Protein 7EZO (pdb70)

Radius of gyration: 18.91 Å; Cα contacts (8 Å, |Δi|>4): 607; chains: 1; bounding box: 43×46×55 Å

Solvent-accessible surface area: 12929 Å² total; per-residue (Å²): 145,5,0,49,72,48,2,75,127,41,10,36,0,0,0,0,4,38,65,66,6,11,64,44,91,93,44,47,61,20,10,41,57,8,4,49,1,1,0,0,18,60,18,0,11,8,80,30,0,15,58,42,98,54,99,70,78,45,138,70,0,39,101,2,0,78,26,1,88,91,81,70,10,23,0,1,0,3,1,5,9,29,65,29,76,25,8,81,67,16,7,67,111,126,101,39,65,96,125,49,0,22,59,30,8,77,71,14,2,30,46,1,1,69,103,0,96,99,22,6,69,0,1,0,0,1,3,20,7,0,26,70,50,123,202,79,119,70,49,15,56,91,19,61,7,53,112,26,8,25,68,67,9,0,28,55,0,0,76,26,1,71,100,10,16,84,148,6,55,0,0,0,0,1,56,73,3,14,34,92,44,0,8,61,53,2,39,79,24,0,110,68,9,79,89,82,57,9,32,0,30,0,3,2,0,3,0,54,15,32,20,140,23,14,69,40,93,72,4,54,95,0,1,91,53,0,34,92,20,4,124,31,0,0,5,1,12,1,2,0,88,34,33,141,128,63,112,116,20,42,61,31,4,38,52,12,0,46,46,2,0,104,16,3,39,105,22,80,149,22,2,40,0,0,0,5,16,2,10,7,3,48,39,11,131,42,41,76,171,10,40,1,3,2,10,39,84,110,45,86,75,24,66,1,26,63,34,1,35,135,50,201

Structure (mmCIF, N/CA/C/O backbone):
data_7EZO
#
_entry.id   7EZO
#
_cell.length_a   70.199
_cell.length_b   70.199
_cell.length_c   106.879
_cell.angle_alpha   90.000
_cell.angle_beta   90.000
_cell.angle_gamma   90.000
#
_symmetry.space_group_name_H-M   'P 41'
#
loop_
_entity.id
_entity.type
_entity.pdbx_description
1 polymer endoxylanase/arabinofuranosidase
2 water water
#
loop_
_atom_site.group_PDB
_atom_site.id
_atom_site.type_symbol
_atom_site.label_atom_id
_atom_site.label_alt_id
_atom_site.label_comp_id
_atom_site.label_asym_id
_atom_site.label_entity_id
_atom_site.label_seq_id
_atom_site.pdbx_PDB_ins_code
_atom_site.Cartn_x
_atom_site.Cartn_y
_atom_site.Cartn_z
_atom_site.occupancy
_atom_site.B_iso_or_equiv
_atom_site.auth_seq_id
_atom_site.auth_comp_id
_atom_site.auth_asym_id
_atom_site.auth_atom_id
_atom_site.pdbx_PDB_model_num
ATOM 1 N N . ASN A 1 1 ? -14.29649 -8.05418 18.83027 1.000 55.39249 16 ASN A N 1
ATOM 2 C CA . ASN A 1 1 ? -15.67129 -7.57154 18.68045 1.000 61.86240 16 ASN A CA 1
ATOM 3 C C . ASN A 1 1 ? -15.69094 -6.04870 18.49961 1.000 60.96888 16 ASN A C 1
ATOM 4 O O . ASN A 1 1 ? -15.54507 -5.27843 19.47141 1.000 47.47550 16 ASN A O 1
ATOM 8 N N . ASN A 1 2 ? -15.87002 -5.61103 17.25037 1.000 42.16717 17 ASN A N 1
ATOM 9 C CA . ASN A 1 2 ? -15.60263 -4.20999 16.96240 1.000 34.17063 17 ASN A CA 1
ATOM 10 C C . ASN A 1 2 ? -16.85044 -3.33695 16.92590 1.000 33.48553 17 ASN A C 1
ATOM 11 O O . ASN A 1 2 ? -17.80713 -3.54319 17.68438 1.000 35.39483 17 ASN A O 1
ATOM 12 N N . LEU A 1 3 ? -16.81712 -2.34832 16.02878 1.000 32.40581 18 LEU A N 1
ATOM 13 C CA . LEU A 1 3 ? -17.93980 -1.44656 15.81099 1.000 24.82837 18 LEU A CA 1
ATOM 14 C C . LEU A 1 3 ? -19.14147 -2.17087 15.22390 1.000 27.72394 18 LEU A C 1
ATOM 15 O O . LEU A 1 3 ? -20.28648 -1.87590 15.58366 1.000 28.04282 18 LEU A O 1
ATOM 20 N N . LYS A 1 4 ? -18.90378 -3.08691 14.28245 1.000 29.25854 19 LYS A N 1
ATOM 21 C CA . LYS A 1 4 ? -20.00609 -3.73384 13.58134 1.000 24.60860 19 LYS A CA 1
ATOM 22 C C . LYS A 1 4 ? -20.84508 -4.58200 14.53303 1.000 26.95428 19 LYS A C 1
ATOM 23 O O . LYS A 1 4 ? -22.07622 -4.60617 14.41254 1.000 29.18739 19 LYS A O 1
ATOM 29 N N . ASP A 1 5 ? -20.20503 -5.23927 15.51437 1.000 27.84959 20 ASP A N 1
ATOM 30 C CA . ASP A 1 5 ? -20.93416 -6.06930 16.47137 1.000 30.29516 20 ASP A CA 1
ATOM 31 C C . ASP A 1 5 ? -21.65061 -5.22568 17.52312 1.000 30.16136 20 ASP A C 1
ATOM 32 O O . ASP A 1 5 ? -22.81557 -5.48557 17.82709 1.000 27.24848 20 ASP A O 1
ATOM 37 N N . ALA A 1 6 ? -20.99302 -4.19848 18.06489 1.000 31.13865 21 ALA A N 1
ATOM 38 C CA . ALA A 1 6 ? -21.67880 -3.29024 18.98006 1.000 25.88059 21 ALA A CA 1
ATOM 39 C C . ALA A 1 6 ? -22.91785 -2.67327 18.35175 1.000 26.00079 21 ALA A C 1
ATOM 40 O O . ALA A 1 6 ? -23.89332 -2.40426 19.05927 1.000 36.40806 21 ALA A O 1
ATOM 42 N N . TYR A 1 7 ? -22.92447 -2.47523 17.03105 1.000 29.09330 22 TYR A N 1
ATOM 43 C CA . TYR A 1 7 ? -24.00222 -1.75226 16.35364 1.000 24.98223 22 TYR A CA 1
ATOM 44 C C . TYR A 1 7 ? -24.89344 -2.67407 15.52780 1.000 22.35102 22 TYR A C 1
ATOM 45 O O . TYR A 1 7 ? -25.74866 -2.19688 14.77108 1.000 25.74683 22 TYR A O 1
ATOM 54 N N . ALA A 1 8 ? -24.73389 -3.98591 15.70375 1.000 24.79934 23 ALA A N 1
ATOM 55 C CA . ALA A 1 8 ? -25.54421 -4.98959 15.01635 1.000 24.17859 23 ALA A CA 1
ATOM 56 C C . ALA A 1 8 ? -27.03603 -4.66423 15.04177 1.000 27.45912 23 ALA A C 1
ATOM 57 O O . ALA A 1 8 ? -27.72697 -4.80111 14.02848 1.000 32.25926 23 ALA A O 1
ATOM 59 N N . ASP A 1 9 ? -27.56149 -4.26333 16.20146 1.000 30.94995 24 ASP A N 1
ATOM 60 C CA . ASP A 1 9 ? -28.98885 -3.98016 16.32543 1.000 33.59304 24 ASP A CA 1
ATOM 61 C C . ASP A 1 9 ? -29.38209 -2.63881 15.74291 1.000 34.96677 24 ASP A C 1
ATOM 62 O O . ASP A 1 9 ? -30.58294 -2.36559 15.62210 1.000 33.69081 24 ASP A O 1
ATOM 67 N N . TYR A 1 10 ? -28.40750 -1.79841 15.40351 1.000 31.43702 25 TYR A N 1
ATOM 68 C CA . TYR A 1 10 ? -28.66491 -0.41844 15.02070 1.000 34.05422 25 TYR A CA 1
ATOM 69 C C . TYR A 1 10 ? -28.47455 -0.18766 13.52970 1.000 25.95455 25 TYR A C 1
ATOM 70 O O . TYR A 1 10 ? -29.39634 0.28542 12.86119 1.000 29.81654 25 TYR A O 1
ATOM 79 N N . PHE A 1 11 ? -27.29085 -0.48336 12.99898 1.000 25.27834 26 PHE A N 1
ATOM 80 C CA . PHE A 1 11 ? -27.02217 -0.30671 11.57679 1.000 23.97227 26 PHE A CA 1
ATOM 81 C C . PHE A 1 11 ? -25.65562 -0.89538 11.28075 1.000 18.51332 26 PHE A C 1
ATOM 82 O O . PHE A 1 11 ? -24.85760 -1.11684 12.18759 1.000 18.86640 26 PHE A O 1
ATOM 90 N N . THR A 1 12 ? -25.40634 -1.15068 9.99774 1.000 19.07012 27 THR A N 1
ATOM 91 C CA . THR A 1 12 ? -24.09001 -1.55489 9.52545 1.000 19.80087 27 THR A CA 1
ATOM 92 C C . THR A 1 12 ? -23.04111 -0.47244 9.79377 1.000 19.34817 27 THR A C 1
ATOM 93 O O . THR A 1 12 ? -23.35699 0.71025 9.95173 1.000 20.26204 27 THR A O 1
ATOM 96 N N . ILE A 1 13 ? -21.76955 -0.88255 9.80591 1.000 18.10483 28 ILE A N 1
ATOM 97 C CA . ILE A 1 13 ? -20.64279 0.04661 9.93821 1.000 19.56106 28 ILE A CA 1
ATOM 98 C C . ILE A 1 13 ? -19.65953 -0.19432 8.80467 1.000 16.83621 28 ILE A C 1
ATOM 99 O O . ILE A 1 13 ? -19.15823 -1.31659 8.63859 1.000 15.79479 28 ILE A O 1
ATOM 104 N N . GLY A 1 14 ? -19.36458 0.85864 8.03742 1.000 19.60831 29 GLY A N 1
ATOM 105 C CA . GLY A 1 14 ? -18.52852 0.75050 6.86434 1.000 19.24749 29 GLY A CA 1
ATOM 106 C C . GLY A 1 14 ? -17.31899 1.67102 6.92744 1.000 22.51421 29 GLY A C 1
ATOM 107 O O . GLY A 1 14 ? -17.23151 2.57369 7.77282 1.000 22.29883 29 GLY A O 1
ATOM 108 N N . CYS A 1 15 ? -16.38289 1.43950 6.00265 1.000 17.41423 30 CYS A N 1
ATOM 109 C CA . CYS A 1 15 ? -15.29742 2.38031 5.76113 1.000 20.53802 30 CYS A CA 1
ATOM 110 C C . CYS A 1 15 ? -14.99730 2.41704 4.27034 1.000 20.36449 30 CYS A C 1
ATOM 111 O O . CYS A 1 15 ? -15.28217 1.46220 3.54162 1.000 19.11888 30 CYS A O 1
ATOM 114 N N . ALA A 1 16 ? -14.43830 3.53695 3.81502 1.000 17.84634 31 ALA A N 1
ATOM 115 C CA . ALA A 1 16 ? -13.96717 3.61794 2.44005 1.000 21.96472 31 ALA A CA 1
ATOM 116 C C . ALA A 1 16 ? -12.54402 3.07414 2.34115 1.000 21.11813 31 ALA A C 1
ATOM 117 O O . ALA A 1 16 ? -11.69966 3.34392 3.20121 1.000 19.88586 31 ALA A O 1
ATOM 119 N N . VAL A 1 17 ? -12.28911 2.28278 1.30095 1.000 19.02057 32 VAL A N 1
ATOM 120 C CA . VAL A 1 17 ? -11.03649 1.55317 1.16880 1.000 15.72215 32 VAL A CA 1
ATOM 121 C C . VAL A 1 17 ? -10.39788 1.88960 -0.16638 1.000 16.07397 32 VAL A C 1
ATOM 122 O O . VAL A 1 17 ? -11.08384 2.22311 -1.13460 1.000 19.19132 32 VAL A O 1
ATOM 126 N N . ASN A 1 18 ? -9.07103 1.78897 -0.21250 1.000 18.92850 33 ASN A N 1
ATOM 127 C CA . ASN A 1 18 ? -8.29377 1.92903 -1.43496 1.000 17.35285 33 ASN A CA 1
ATOM 128 C C . ASN A 1 18 ? -7.28605 0.78160 -1.52478 1.000 20.96206 33 ASN A C 1
ATOM 129 O O . ASN A 1 18 ? -7.18020 -0.06033 -0.62507 1.000 23.20739 33 ASN A O 1
ATOM 134 N N . MET A 1 19 ? -6.53291 0.76195 -2.62877 1.000 19.72072 34 MET A N 1
ATOM 135 C CA . MET A 1 19 ? -5.58370 -0.31740 -2.90955 1.000 18.66000 34 MET A CA 1
ATOM 136 C C . MET A 1 19 ? -4.56976 -0.54214 -1.78163 1.000 27.16930 34 MET A C 1
ATOM 137 O O . MET A 1 19 ? -4.10151 -1.67092 -1.59068 1.000 25.52439 34 MET A O 1
ATOM 141 N N . ALA A 1 20 ? -4.21035 0.50236 -1.02928 1.000 25.24555 35 ALA A N 1
ATOM 142 C CA . ALA A 1 20 ? -3.28841 0.29921 0.07950 1.000 28.30734 35 ALA A CA 1
ATOM 143 C C . ALA A 1 20 ? -3.97727 -0.35552 1.27430 1.000 29.37604 35 ALA A C 1
ATOM 144 O O . ALA A 1 20 ? -3.36311 -1.16794 1.97100 1.000 43.59964 35 ALA A O 1
ATOM 146 N N . ASN A 1 21 ? -5.24075 -0.01459 1.53383 1.000 24.88974 36 ASN A N 1
ATOM 147 C CA . ASN A 1 21 ? -6.01274 -0.75666 2.52226 1.000 31.03853 36 ASN A CA 1
ATOM 148 C C . ASN A 1 21 ? -5.97370 -2.23745 2.20278 1.000 35.41277 36 ASN A C 1
ATOM 149 O O . ASN A 1 21 ? -5.31767 -3.02301 2.89879 1.000 43.78591 36 ASN A O 1
ATOM 154 N N . PHE A 1 22 ? -6.62928 -2.61793 1.09363 1.000 47.58401 37 PHE A N 1
ATOM 155 C CA . PHE A 1 22 ? -6.76530 -4.00635 0.65525 1.000 44.68606 37 PHE A CA 1
ATOM 156 C C . PHE A 1 22 ? -5.38787 -4.61100 0.41234 1.000 40.05660 37 PHE A C 1
ATOM 157 O O . PHE A 1 22 ? -5.28348 -5.69873 -0.15227 1.000 58.20633 37 PHE A O 1
ATOM 160 N N . ASN A 1 23 ? -4.32667 -3.93375 0.85231 1.000 32.69368 38 ASN A N 1
ATOM 161 C CA . ASN A 1 23 ? -2.97821 -4.48419 0.78638 1.000 31.09135 38 ASN A CA 1
ATOM 162 C C . ASN A 1 23 ? -2.57184 -5.17360 2.07782 1.000 51.82464 38 ASN A C 1
ATOM 163 O O . ASN A 1 23 ? -2.69936 -6.39915 2.18678 1.000 52.56921 38 ASN A O 1
ATOM 165 N N . SER A 1 24 ? -2.08454 -4.37875 3.05095 1.000 44.15563 39 SER A N 1
ATOM 166 C CA . SER A 1 24 ? -1.33393 -4.84972 4.21754 1.000 35.84640 39 SER A CA 1
ATOM 167 C C . SER A 1 24 ? -2.20579 -5.55057 5.26086 1.000 28.80591 39 SER A C 1
ATOM 168 O O . SER A 1 24 ? -3.35389 -5.17093 5.50660 1.000 23.41642 39 SER A O 1
ATOM 171 N N . SER A 1 25 ? -1.58481 -6.50955 5.95954 1.000 26.11462 40 SER A N 1
ATOM 172 C CA . SER A 1 25 ? -2.30707 -7.47244 6.79938 1.000 23.52730 40 SER A CA 1
ATOM 173 C C . SER A 1 25 ? -2.92531 -6.83231 8.03321 1.000 22.39407 40 SER A C 1
ATOM 174 O O . SER A 1 25 ? -4.00753 -7.23897 8.47621 1.000 17.45866 40 SER A O 1
ATOM 177 N N . GLN A 1 26 ? -2.21235 -5.89988 8.65717 1.000 23.70725 41 GLN A N 1
ATOM 178 C CA . GLN A 1 26 ? -2.74855 -5.25034 9.84200 1.000 20.98399 41 GLN A CA 1
ATOM 179 C C . GLN A 1 26 ? -3.95645 -4.39480 9.48201 1.000 23.79922 41 GLN A C 1
ATOM 180 O O . GLN A 1 26 ? -4.93883 -4.34715 10.22937 1.000 22.04199 41 GLN A O 1
ATOM 184 N N . GLN A 1 27 ? -3.91988 -3.74476 8.32024 1.000 24.57392 42 GLN A N 1
ATOM 185 C CA . GLN A 1 27 ? -5.05553 -2.93283 7.91010 1.000 25.61482 42 GLN A CA 1
ATOM 186 C C . GLN A 1 27 ? -6.26581 -3.80815 7.58114 1.000 26.76906 42 GLN A C 1
ATOM 187 O O . GLN A 1 27 ? -7.39090 -3.51199 8.01287 1.000 21.20309 42 GLN A O 1
ATOM 193 N N . ILE A 1 28 ? -6.05303 -4.91491 6.86047 1.000 22.20121 43 ILE A N 1
ATOM 194 C CA . ILE A 1 28 ? -7.17010 -5.80524 6.54815 1.000 21.92688 43 ILE A CA 1
ATOM 195 C C . ILE A 1 28 ? -7.76500 -6.38302 7.82624 1.000 21.02430 43 ILE A C 1
ATOM 196 O O . ILE A 1 28 ? -8.98080 -6.56887 7.92717 1.000 23.82585 43 ILE A O 1
ATOM 201 N N . ALA A 1 29 ? -6.92172 -6.67907 8.81986 1.000 18.88542 44 ALA A N 1
ATOM 202 C CA . ALA A 1 29 ? -7.43609 -7.16616 10.09510 1.000 21.71776 44 ALA A CA 1
ATOM 203 C C . ALA A 1 29 ? -8.27973 -6.10884 10.78693 1.000 23.53040 44 ALA A C 1
ATOM 204 O O . ALA A 1 29 ? -9.29024 -6.44267 11.41907 1.000 23.76470 44 ALA A O 1
ATOM 206 N N . LEU A 1 30 ? -7.89834 -4.83455 10.66334 1.000 20.59832 45 LEU A N 1
ATOM 207 C CA . LEU A 1 30 ? -8.71539 -3.76802 11.22609 1.000 18.56520 45 LEU A CA 1
ATOM 208 C C . LEU A 1 30 ? -10.08792 -3.71563 10.54904 1.000 21.12450 45 LEU A C 1
ATOM 209 O O . LEU A 1 30 ? -11.11515 -3.64979 11.22798 1.000 20.37831 45 LEU A O 1
ATOM 212 N N . ILE A 1 31 ? -10.13963 -3.78162 9.21092 1.000 22.18819 46 ILE A N 1
ATOM 213 C CA . ILE A 1 31 ? -11.44650 -3.59339 8.57231 1.000 22.17414 46 ILE A CA 1
ATOM 214 C C . ILE A 1 31 ? -12.34891 -4.83103 8.73727 1.000 18.43442 46 ILE A C 1
ATOM 215 O O . ILE A 1 31 ? -13.57060 -4.69558 8.87405 1.000 16.79447 46 ILE A O 1
ATOM 219 N N . THR A 1 32 ? -11.78537 -6.03964 8.74073 1.000 16.00341 47 THR A N 1
ATOM 220 C CA . THR A 1 32 ? -12.61990 -7.23436 8.88669 1.000 21.16279 47 THR A CA 1
ATOM 221 C C . THR A 1 32 ? -13.12596 -7.38290 10.30760 1.000 22.79310 47 THR A C 1
ATOM 222 O O . THR A 1 32 ? -14.23557 -7.88837 10.53202 1.000 20.83639 47 THR A O 1
ATOM 225 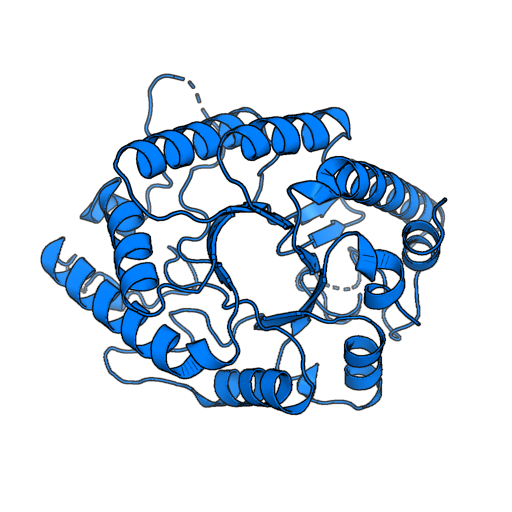N N . SER A 1 33 ? -12.31182 -6.96368 11.26875 1.000 19.18230 48 SER A N 1
ATOM 226 C CA . SER A 1 33 ? -12.70963 -6.97438 12.66156 1.000 18.06523 48 SER A CA 1
ATOM 227 C C . SER A 1 33 ? -13.84406 -5.99089 12.93860 1.000 20.44743 48 SER A C 1
ATOM 228 O O . SER A 1 33 ? -14.69203 -6.25577 13.79434 1.000 22.45594 48 SER A O 1
ATOM 231 N N . ASN A 1 34 ? -13.90583 -4.87157 12.21226 1.000 19.13403 49 ASN A N 1
ATOM 232 C CA . ASN A 1 34 ? -14.76887 -3.77583 12.61873 1.000 21.69706 49 ASN A CA 1
ATOM 233 C C . ASN A 1 34 ? -15.88329 -3.39066 11.64449 1.000 21.24691 49 ASN A C 1
ATOM 234 O O . ASN A 1 34 ? -16.82399 -2.71258 12.06591 1.000 19.75079 49 ASN A O 1
ATOM 238 N N . PHE A 1 35 ? -15.83158 -3.79895 10.38306 1.000 15.73390 50 PHE A N 1
ATOM 239 C CA . PHE A 1 35 ? -16.75019 -3.25251 9.39283 1.000 18.92664 50 PHE A CA 1
ATOM 240 C C . PHE A 1 35 ? -17.47618 -4.37447 8.66293 1.000 19.01277 50 PHE A C 1
ATOM 241 O O . PHE A 1 35 ? -16.84617 -5.34495 8.22814 1.000 18.12030 50 PHE A O 1
ATOM 249 N N . ASN A 1 36 ? -18.79885 -4.24675 8.53588 1.000 18.67208 51 ASN A N 1
ATOM 250 C CA . ASN A 1 36 ? -19.59119 -5.17321 7.73020 1.000 23.44903 51 ASN A CA 1
ATOM 251 C C . ASN A 1 36 ? -20.12286 -4.51028 6.47270 1.000 17.98115 51 ASN A C 1
ATOM 252 O O . ASN A 1 36 ? -21.01280 -5.05791 5.81561 1.000 20.64324 51 ASN A O 1
ATOM 257 N N . SER A 1 37 ? -19.59771 -3.34409 6.13157 1.000 16.48233 52 SER A N 1
ATOM 258 C CA . SER A 1 37 ? -19.85452 -2.71731 4.85240 1.000 16.78977 52 SER A CA 1
ATOM 259 C C . SER A 1 37 ? -18.56197 -2.04598 4.42742 1.000 17.04251 52 SER A C 1
ATOM 260 O O . SER A 1 37 ? -17.71245 -1.74297 5.26851 1.000 20.70100 52 SER A O 1
ATOM 263 N N . ILE A 1 38 ? -18.42862 -1.81572 3.11736 1.000 14.44262 53 ILE A N 1
ATOM 264 C CA . ILE A 1 38 ? -17.25622 -1.18324 2.51572 1.000 16.46753 53 ILE A CA 1
ATOM 265 C C . ILE A 1 38 ? -17.72442 -0.31319 1.35671 1.000 17.90449 53 ILE A C 1
ATOM 266 O O . ILE A 1 38 ? -18.70657 -0.63533 0.68211 1.000 17.35798 53 ILE A O 1
ATOM 271 N N . THR A 1 39 ? -17.02346 0.80332 1.13584 1.000 18.35657 54 THR A N 1
ATOM 272 C CA . THR A 1 39 ? -17.19314 1.65043 -0.04328 1.000 19.30562 54 THR A CA 1
ATOM 273 C C . THR A 1 39 ? -15.84519 1.81557 -0.73685 1.000 22.21211 54 THR A C 1
ATOM 274 O O . THR A 1 39 ? -14.80980 1.97058 -0.06733 1.000 20.55743 54 THR A O 1
ATOM 278 N N . ALA A 1 40 ? -15.84678 1.80022 -2.07140 1.000 17.99319 55 ALA A N 1
ATOM 279 C CA . ALA A 1 40 ? -14.60966 2.04539 -2.81110 1.000 20.09656 55 ALA A CA 1
ATOM 280 C C . ALA A 1 40 ? -14.31666 3.53813 -2.80437 1.000 17.79447 55 ALA A C 1
ATOM 281 O O . ALA A 1 40 ? -15.12589 4.32862 -3.29996 1.000 18.63534 55 ALA A O 1
ATOM 283 N N . GLU A 1 41 ? -13.15686 3.91881 -2.24896 1.000 18.31352 56 GLU A N 1
ATOM 284 C CA . GLU A 1 41 ? -12.82097 5.33456 -2.08991 1.000 17.46584 56 GLU A CA 1
ATOM 285 C C . GLU A 1 41 ? -12.75867 6.06700 -3.42441 1.000 21.15153 56 GLU A C 1
ATOM 286 O O . GLU A 1 41 ? -13.10860 7.25062 -3.50549 1.000 18.90394 56 GLU A O 1
ATOM 292 N N . ASN A 1 42 ? -12.29818 5.39658 -4.47573 1.000 21.89065 57 ASN A N 1
ATOM 293 C CA . ASN A 1 42 ? -12.05546 6.10848 -5.71700 1.000 20.88250 57 ASN A CA 1
ATOM 294 C C . ASN A 1 42 ? -12.28204 5.21916 -6.92471 1.000 18.91453 57 ASN A C 1
ATOM 295 O O . ASN A 1 42 ? -12.60692 5.71540 -8.01516 1.000 15.60274 57 ASN A O 1
ATOM 300 N N . ASP A 1 43 ? -12.12436 3.91423 -6.74296 1.000 11.23781 58 ASP A N 1
ATOM 301 C CA . ASP A 1 43 ? -11.99792 3.05279 -7.91202 1.000 17.16456 58 ASP A CA 1
ATOM 302 C C . ASP A 1 43 ? -13.34726 2.65171 -8.52304 1.000 17.58444 58 ASP A C 1
ATOM 303 O O . ASP A 1 43 ? -13.36757 1.83912 -9.45221 1.000 17.51182 58 ASP A O 1
ATOM 305 N N . MET A 1 44 ? -14.47039 3.21439 -8.07432 1.000 13.68481 59 MET A N 1
ATOM 306 C CA . MET A 1 44 ? -15.73896 2.94693 -8.74272 1.000 16.61138 59 MET A CA 1
ATOM 307 C C . MET A 1 44 ? -16.41353 4.21678 -9.24595 1.000 17.75391 59 MET A C 1
ATOM 308 O O . MET A 1 44 ? -17.55105 4.15159 -9.72594 1.000 17.78281 59 MET A O 1
ATOM 313 N N . LYS A 1 45 ? -15.74467 5.36550 -9.14930 1.000 15.76948 60 LYS A N 1
ATOM 314 C CA . LYS A 1 45 ? -16.28357 6.61613 -9.65037 1.000 17.77567 60 LYS A CA 1
ATOM 315 C C . LYS A 1 45 ? -16.24149 6.63233 -11.18553 1.000 20.24129 60 LYS A C 1
ATOM 316 O O . LYS A 1 45 ? -15.65692 5.74370 -11.81292 1.000 19.30728 60 LYS A O 1
ATOM 322 N N . PRO A 1 46 ? -16.88899 7.61966 -11.82999 1.000 18.53934 61 PRO A N 1
ATOM 323 C CA . PRO A 1 46 ? -17.04381 7.55494 -13.29805 1.000 21.69714 61 PRO A CA 1
ATOM 324 C C . PRO A 1 46 ? -15.75975 7.74092 -14.10463 1.000 20.79526 61 PRO A C 1
ATOM 325 O O . PRO A 1 46 ? -15.51142 6.99119 -15.05998 1.000 17.56024 61 PRO A O 1
ATOM 329 N N . GLN A 1 47 ? -14.94642 8.75049 -13.76087 1.000 21.25562 62 GLN A N 1
ATOM 330 C CA . GLN A 1 47 ? -13.70363 8.96386 -14.50153 1.000 20.42234 62 GLN A CA 1
ATOM 331 C C . GLN A 1 47 ? -12.74266 7.79415 -14.28143 1.000 24.06161 62 GLN A C 1
ATOM 332 O O . GLN A 1 47 ? -12.12497 7.33882 -15.25200 1.000 25.63653 62 GLN A O 1
ATOM 338 N N . PRO A 1 48 ? -12.55560 7.28496 -13.05377 1.000 21.95368 63 PRO A N 1
ATOM 339 C CA . PRO A 1 48 ? -11.68285 6.10276 -12.92032 1.000 17.72740 63 PRO A CA 1
ATOM 340 C C . PRO A 1 48 ? -12.19270 4.87311 -13.65110 1.000 22.34890 63 PRO A C 1
ATOM 341 O O . PRO A 1 48 ? -11.37778 4.09707 -14.15863 1.000 21.27937 63 PRO A O 1
ATOM 345 N N . THR A 1 49 ? -13.50772 4.65813 -13.73809 1.000 21.24130 64 THR A N 1
ATOM 346 C CA . THR A 1 49 ? -13.93337 3.41804 -14.38341 1.000 19.52919 64 THR A CA 1
ATOM 347 C C . THR A 1 49 ? -14.11607 3.57266 -15.88504 1.000 20.13839 64 THR A C 1
ATOM 348 O O . THR A 1 49 ? -13.90065 2.61105 -16.63253 1.000 20.15028 64 THR A O 1
ATOM 352 N N . GLN A 1 50 ? -14.52103 4.74777 -16.35770 1.000 18.62657 65 GLN A N 1
ATOM 353 C CA . GLN A 1 50 ? -14.69276 4.97605 -17.79280 1.000 20.52991 65 GLN A CA 1
ATOM 354 C C . GLN A 1 50 ? -13.94526 6.24851 -18.15354 1.000 21.57522 65 GLN A C 1
ATOM 355 O O . GLN A 1 50 ? -14.54160 7.30937 -18.40879 1.000 18.97650 65 GLN A O 1
ATOM 361 N N . PRO A 1 51 ? -12.61632 6.18141 -18.17758 1.000 22.54595 66 PRO A N 1
ATOM 362 C CA . PRO A 1 51 ? -11.83298 7.37387 -18.51646 1.000 17.01232 66 PRO A CA 1
ATOM 363 C C . PRO A 1 51 ? -12.02145 7.81651 -19.95385 1.000 18.58419 66 PRO A C 1
ATOM 364 O O . PRO A 1 51 ? -11.73549 8.98003 -20.26514 1.000 20.77306 66 PRO A O 1
ATOM 368 N N . ALA A 1 52 ? -12.49165 6.93339 -20.83277 1.000 17.37102 67 ALA A N 1
ATOM 369 C CA . ALA A 1 52 ? -12.87510 7.29936 -22.19243 1.000 21.46887 67 ALA A CA 1
ATOM 370 C C . ALA A 1 52 ? -14.04310 6.41845 -22.61545 1.000 22.21092 67 ALA A C 1
ATOM 371 O O . ALA A 1 52 ? -14.20310 5.30312 -22.11118 1.000 23.90481 67 ALA A O 1
ATOM 373 N N . GLU A 1 53 ? -14.87057 6.93109 -23.52622 1.000 22.21218 68 GLU A N 1
ATOM 374 C CA . GLU A 1 53 ? -16.01627 6.15872 -24.00652 1.000 26.11388 68 GLU A CA 1
ATOM 375 C C . GLU A 1 53 ? -15.58278 4.77324 -24.46288 1.000 26.77616 68 GLU A C 1
ATOM 376 O O . GLU A 1 53 ? -14.81138 4.63168 -25.41605 1.000 28.80310 68 GLU A O 1
ATOM 380 N N . GLY A 1 54 ? -16.07287 3.75342 -23.76119 1.000 24.79237 69 GLY A N 1
ATOM 381 C CA . GLY A 1 54 ? -15.81907 2.38593 -24.12523 1.000 16.06143 69 GLY A CA 1
ATOM 382 C C . GLY A 1 54 ? -14.50862 1.82643 -23.63144 1.000 21.59039 69 GLY A C 1
ATOM 383 O O . GLY A 1 54 ? -14.22785 0.65241 -23.88963 1.000 29.13905 69 GLY A O 1
ATOM 384 N N . LYS A 1 55 ? -13.70652 2.60526 -22.91452 1.000 22.38812 70 LYS A N 1
ATOM 385 C CA . LYS A 1 55 ? -12.44305 2.12532 -22.36892 1.000 24.47433 70 LYS A CA 1
ATOM 386 C C . LYS A 1 55 ? -12.60830 1.92480 -20.86853 1.000 23.69281 70 LYS A C 1
ATOM 387 O O . LYS A 1 55 ? -12.12538 2.69856 -20.05194 1.000 27.75283 70 LYS A O 1
ATOM 391 N N . TRP A 1 56 ? -13.30086 0.85359 -20.51612 1.000 27.63341 71 TRP A N 1
ATOM 392 C CA . TRP A 1 56 ? -13.59974 0.58900 -19.12319 1.000 25.91061 71 TRP A CA 1
ATOM 393 C C . TRP A 1 56 ? -12.31574 0.15447 -18.41596 1.000 22.37278 71 TRP A C 1
ATOM 394 O O . TRP A 1 56 ? -11.38078 -0.35159 -19.03834 1.000 22.44357 71 TRP A O 1
ATOM 399 N N . ASN A 1 57 ? -12.24432 0.42445 -17.11424 1.000 20.35928 72 ASN A N 1
ATOM 400 C CA . ASN A 1 57 ? -11.02515 0.22785 -16.31829 1.000 18.44694 72 ASN A CA 1
ATOM 401 C C . ASN A 1 57 ? -11.45342 -0.44087 -15.02078 1.000 18.51430 72 ASN A C 1
ATOM 402 O O . ASN A 1 57 ? -11.76804 0.24513 -14.04721 1.000 16.30220 72 ASN A O 1
ATOM 407 N N . TRP A 1 58 ? -11.49016 -1.77246 -15.00578 1.000 18.55807 73 TRP A N 1
ATOM 408 C CA . TRP A 1 58 ? -12.16689 -2.46899 -13.91896 1.000 22.13315 73 TRP A CA 1
ATOM 409 C C . TRP A 1 58 ? -11.23613 -2.99017 -12.83351 1.000 23.81598 73 TRP A C 1
ATOM 410 O O . TRP A 1 58 ? -11.73040 -3.49484 -11.81969 1.000 24.02197 73 TRP A O 1
ATOM 421 N N . GLU A 1 59 ? -9.92018 -2.90771 -13.01955 1.000 21.37148 74 GLU A N 1
ATOM 422 C CA . GLU A 1 59 ? -9.01422 -3.72097 -12.21088 1.000 26.12993 74 GLU A CA 1
ATOM 423 C C . GLU A 1 59 ? -9.17184 -3.43878 -10.71506 1.000 26.12732 74 GLU A C 1
ATOM 424 O O . GLU A 1 59 ? -9.41102 -4.35464 -9.91672 1.000 27.53328 74 GLU A O 1
ATOM 430 N N . ASN A 1 60 ? -9.04772 -2.17811 -10.31462 1.000 19.00719 75 ASN A N 1
ATOM 431 C CA . ASN A 1 60 ? -9.09813 -1.87426 -8.89287 1.000 19.07436 75 ASN A CA 1
ATOM 432 C C . ASN A 1 60 ? -10.48591 -2.11703 -8.31541 1.000 18.82894 75 ASN A C 1
ATOM 433 O O . ASN A 1 60 ? -10.61368 -2.56686 -7.17506 1.000 23.46879 75 ASN A O 1
ATOM 438 N N . ALA A 1 61 ? -11.53408 -1.82934 -9.08521 1.000 21.98751 76 ALA A N 1
ATOM 439 C CA . ALA A 1 61 ? -12.89936 -2.05990 -8.61990 1.000 19.32630 76 ALA A CA 1
ATOM 440 C C . ALA A 1 61 ? -13.19125 -3.54586 -8.48155 1.000 23.83866 76 ALA A C 1
ATOM 441 O O . ALA A 1 61 ? -13.87662 -3.97148 -7.54069 1.000 25.22384 76 ALA A O 1
ATOM 443 N N . ASP A 1 62 ? -12.66603 -4.35241 -9.40381 1.000 26.36138 77 ASP A N 1
ATOM 444 C CA . ASP A 1 62 ? -12.78397 -5.80140 -9.28080 1.000 23.38608 77 ASP A CA 1
ATOM 445 C C . ASP A 1 62 ? -12.13561 -6.30886 -7.99387 1.000 25.44544 77 ASP A C 1
ATOM 446 O O . ASP A 1 62 ? -12.69201 -7.18189 -7.30572 1.000 22.05981 77 ASP A O 1
ATOM 451 N N . LYS A 1 63 ? -10.96227 -5.77857 -7.64205 1.000 21.59352 78 LYS A N 1
ATOM 452 C CA . LYS A 1 63 ? -10.30160 -6.30066 -6.45093 1.000 23.23512 78 LYS A CA 1
ATOM 453 C C . LYS A 1 63 ? -11.12521 -5.99917 -5.21054 1.000 21.53144 78 LYS A C 1
ATOM 454 O O . LYS A 1 63 ? -11.30149 -6.86850 -4.34750 1.000 19.69225 78 LYS A O 1
ATOM 460 N N . ILE A 1 64 ? -11.68693 -4.78911 -5.14503 1.000 21.52680 79 ILE A N 1
ATOM 461 C CA . ILE A 1 64 ? -12.54007 -4.38339 -4.02619 1.000 19.84778 79 ILE A CA 1
ATOM 462 C C . ILE A 1 64 ? -13.82214 -5.20922 -3.99591 1.000 21.30665 79 ILE A C 1
ATOM 463 O O . ILE A 1 64 ? -14.22072 -5.72977 -2.94375 1.000 17.99466 79 ILE A O 1
ATOM 468 N N . ALA A 1 65 ? -14.48544 -5.34917 -5.14829 1.000 19.76203 80 ALA A N 1
ATOM 469 C CA . ALA A 1 65 ? -15.68425 -6.18125 -5.19252 1.000 24.16604 80 ALA A CA 1
ATOM 470 C C . ALA A 1 65 ? -15.37763 -7.62804 -4.81877 1.000 20.89077 80 ALA A C 1
ATOM 471 O O . ALA A 1 65 ? -16.17581 -8.28029 -4.13829 1.000 22.75950 80 ALA A O 1
ATOM 473 N N . ASN A 1 66 ? -14.24595 -8.16088 -5.27912 1.000 19.37505 81 ASN A N 1
ATOM 474 C CA . ASN A 1 66 ? -13.89933 -9.53015 -4.91196 1.000 20.27491 81 ASN A CA 1
ATOM 475 C C . ASN A 1 66 ? -13.64040 -9.64421 -3.41697 1.000 20.82970 81 ASN A C 1
ATOM 476 O O . ASN A 1 66 ? -14.02970 -10.63476 -2.78138 1.000 20.19698 81 ASN A O 1
ATOM 481 N N . PHE A 1 67 ? -12.98381 -8.63783 -2.84234 1.000 20.89904 82 PHE A N 1
ATOM 482 C CA . PHE A 1 67 ? -12.85099 -8.57752 -1.39760 1.000 16.40118 82 PHE A CA 1
ATOM 483 C C . PHE A 1 67 ? -14.21143 -8.64930 -0.72084 1.000 21.65294 82 PHE A C 1
ATOM 484 O O . PHE A 1 67 ? -14.39083 -9.38333 0.26007 1.000 22.33912 82 PHE A O 1
ATOM 492 N N . ALA A 1 68 ? -15.18961 -7.90100 -1.23642 1.000 20.24046 83 ALA A N 1
ATOM 493 C CA . ALA A 1 68 ? -16.49041 -7.84498 -0.57102 1.000 24.23910 83 ALA A CA 1
ATOM 494 C C . ALA A 1 68 ? -17.25983 -9.15911 -0.72850 1.000 22.83322 83 ALA A C 1
ATOM 495 O O . ALA A 1 68 ? -17.93848 -9.59450 0.20631 1.000 20.74083 83 ALA A O 1
ATOM 497 N N . ARG A 1 69 ? -17.18534 -9.78432 -1.90824 1.000 21.37836 84 ARG A N 1
ATOM 498 C CA . ARG A 1 69 ? -17.79614 -11.09580 -2.12129 1.000 23.14440 84 ARG A CA 1
ATOM 499 C C . ARG A 1 69 ? -17.18165 -12.13749 -1.19521 1.000 24.21848 84 ARG A C 1
ATOM 500 O O . ARG A 1 69 ? -17.87016 -12.75329 -0.37361 1.000 19.80910 84 ARG A O 1
ATOM 508 N N . ALA A 1 70 ? -15.86869 -12.33855 -1.32359 1.000 22.77431 85 ALA A N 1
ATOM 509 C CA . ALA A 1 70 ? -15.16339 -13.36144 -0.56268 1.000 24.55892 85 ALA A CA 1
ATOM 510 C C . ALA A 1 70 ? -15.37649 -13.22361 0.94951 1.000 27.30745 85 ALA A C 1
ATOM 511 O O . ALA A 1 70 ? -15.61375 -14.21967 1.64192 1.000 25.20118 85 ALA A O 1
ATOM 513 N N . HIS A 1 71 ? -15.25624 -12.00251 1.48739 1.000 23.05673 86 HIS A N 1
ATOM 514 C CA . HIS A 1 71 ? -15.23349 -11.78287 2.93554 1.000 21.82787 86 HIS A CA 1
ATOM 515 C C . HIS A 1 71 ? -16.62427 -11.49672 3.51485 1.000 17.24644 86 HIS A C 1
ATOM 516 O O . HIS A 1 71 ? -16.73588 -11.14409 4.69202 1.000 15.55942 86 HIS A O 1
ATOM 521 N N . LYS A 1 72 ? -17.68528 -11.62793 2.72213 1.000 18.77920 87 LYS A N 1
ATOM 522 C CA . LYS A 1 72 ? -19.05581 -11.44871 3.21400 1.000 19.51518 87 LYS A CA 1
ATOM 523 C C . LYS A 1 72 ? -19.30090 -10.03903 3.74905 1.000 20.40170 87 LYS A C 1
ATOM 524 O O . LYS A 1 72 ? -19.97640 -9.84828 4.75431 1.000 22.16569 87 LYS A O 1
ATOM 525 N N . ILE A 1 73 ? -18.75753 -9.03825 3.06532 1.000 19.94303 88 ILE A N 1
ATOM 526 C CA . ILE A 1 73 ? -18.88488 -7.64260 3.45395 1.000 17.80066 88 ILE A CA 1
ATOM 527 C C . ILE A 1 73 ? -19.73681 -6.94054 2.40710 1.000 18.20788 88 ILE A C 1
ATOM 528 O O . ILE A 1 73 ? -19.44057 -7.02921 1.21109 1.000 20.97243 88 ILE A O 1
ATOM 533 N N . GLY A 1 74 ? -20.77619 -6.23124 2.85173 1.000 13.25338 89 GLY A N 1
ATOM 534 C CA . GLY A 1 74 ? -21.59766 -5.48336 1.92615 1.000 11.83703 89 GLY A CA 1
ATOM 535 C C . GLY A 1 74 ? -20.81644 -4.36072 1.27253 1.000 17.27441 89 GLY A C 1
ATOM 536 O O . GLY A 1 74 ? -19.88048 -3.80777 1.84348 1.000 16.34383 89 GLY A O 1
ATOM 537 N N . LEU A 1 75 ? -21.19191 -4.02007 0.04431 1.000 17.57177 90 LEU A N 1
ATOM 538 C CA . LEU A 1 75 ? -20.45770 -3.00646 -0.71066 1.000 20.75967 90 LEU A CA 1
ATOM 539 C C . LEU A 1 75 ? -21.38324 -1.87245 -1.12304 1.000 15.36163 90 LEU A C 1
ATOM 540 O O . LEU A 1 75 ? -22.36882 -2.10207 -1.82392 1.000 19.08850 90 LEU A O 1
ATOM 544 N N . ARG A 1 76 ? -21.07173 -0.65839 -0.68235 1.000 14.28541 91 ARG A N 1
ATOM 545 C CA . ARG A 1 76 ? -21.75268 0.52173 -1.20057 1.000 20.24632 91 ARG A CA 1
ATOM 546 C C . ARG A 1 76 ? -21.09007 0.92577 -2.51105 1.000 22.29612 91 ARG A C 1
ATOM 547 O O . ARG A 1 76 ? -19.86526 1.04924 -2.57586 1.000 17.52070 91 ARG A O 1
ATOM 555 N N . GLY A 1 77 ? -21.89462 1.08251 -3.56693 1.000 24.71289 92 GLY A N 1
ATOM 556 C CA . GLY A 1 77 ? -21.37745 1.46083 -4.86851 1.000 19.47987 92 GLY A CA 1
ATOM 557 C C . GLY A 1 77 ? -21.24330 2.96191 -4.97450 1.000 22.97985 92 GLY A C 1
ATOM 558 O O . GLY A 1 77 ? -22.25395 3.66027 -5.07491 1.000 25.71892 92 GLY A O 1
ATOM 559 N N . HIS A 1 78 ? -20.02296 3.49002 -4.92335 1.000 24.74018 93 HIS A N 1
ATOM 560 C CA . HIS A 1 78 ? -19.83613 4.93436 -4.79866 1.000 18.47442 93 HIS A CA 1
ATOM 561 C C . HIS A 1 78 ? -19.62811 5.55504 -6.16687 1.000 23.26475 93 HIS A C 1
ATOM 562 O O . HIS A 1 78 ? -18.52327 5.51510 -6.72106 1.000 16.78128 93 HIS A O 1
ATOM 569 N N . CYS A 1 79 ? -20.73593 6.06425 -6.71028 1.000 27.79908 94 CYS A N 1
ATOM 570 C CA . CYS A 1 79 ? -20.83245 7.29689 -7.46733 1.000 21.31296 94 CYS A CA 1
ATOM 571 C C . CYS A 1 79 ? -21.15828 6.98185 -8.91191 1.000 22.60343 94 CYS A C 1
ATOM 572 O O . CYS A 1 79 ? -20.25655 6.75696 -9.72769 1.000 26.67749 94 CYS A O 1
ATOM 575 N N . LEU A 1 80 ? -22.44985 6.96119 -9.23098 1.000 19.30799 95 LEU A N 1
ATOM 576 C CA . LEU A 1 80 ? -22.84965 6.78561 -10.61957 1.000 27.01609 95 LEU A CA 1
ATOM 577 C C . LEU A 1 80 ? -22.74277 8.10099 -11.38841 1.000 25.27810 95 LEU A C 1
ATOM 578 O O . LEU A 1 80 ? -22.17056 8.14343 -12.48557 1.000 23.17075 95 LEU A O 1
ATOM 583 N N . VAL A 1 81 ? -23.29073 9.18153 -10.83646 1.000 20.00750 96 VAL A N 1
ATOM 584 C CA . VAL A 1 81 ? -23.41082 10.44012 -11.55907 1.000 18.95884 96 VAL A CA 1
ATOM 585 C C . VAL A 1 81 ? -22.91952 11.55699 -10.64767 1.000 22.34775 96 VAL A C 1
ATOM 586 O O . VAL A 1 81 ? -23.44496 11.74099 -9.54048 1.000 20.66464 96 VAL A O 1
ATOM 589 N N . TRP A 1 82 ? -21.90975 12.29552 -11.10439 1.000 22.03356 97 TRP A N 1
ATOM 590 C CA . TRP A 1 82 ? -21.26157 13.30297 -10.27542 1.000 20.13604 97 TRP A CA 1
ATOM 591 C C . TRP A 1 82 ? -20.64184 14.34759 -11.18336 1.000 20.61058 97 TRP A C 1
ATOM 592 O O . TRP A 1 82 ? -20.01422 14.00010 -12.18146 1.000 24.15473 97 TRP A O 1
ATOM 603 N N . HIS A 1 83 ? -20.80746 15.62438 -10.83764 1.000 21.31774 98 HIS A N 1
ATOM 604 C CA . HIS A 1 83 ? -20.12962 16.67123 -11.60208 1.000 19.66135 98 HIS A CA 1
ATOM 605 C C . HIS A 1 83 ? -18.61129 16.54971 -11.50934 1.000 24.39100 98 HIS A C 1
ATOM 606 O O . HIS A 1 83 ? -17.90500 17.04299 -12.39647 1.000 19.25618 98 HIS A O 1
ATOM 613 N N . ALA A 1 84 ? -18.09941 15.91679 -10.45357 1.000 20.56457 99 ALA A N 1
ATOM 614 C CA . ALA A 1 84 ? -16.67236 15.78644 -10.20763 1.000 16.97947 99 ALA A CA 1
ATOM 615 C C . ALA A 1 84 ? -16.20497 14.38610 -10.57860 1.000 20.50069 99 ALA A C 1
ATOM 616 O O . ALA A 1 84 ? -17.00865 13.46591 -10.75783 1.000 21.26714 99 ALA A O 1
ATOM 618 N N . GLN A 1 85 ? -14.88286 14.24544 -10.69471 1.000 18.40331 100 GLN A N 1
ATOM 619 C CA . GLN A 1 85 ? -14.21138 12.98255 -11.01352 1.000 16.43122 100 GLN A CA 1
ATOM 620 C C . GLN A 1 85 ? -14.96420 12.21182 -12.09169 1.000 19.42975 100 GLN A C 1
ATOM 621 O O . GLN A 1 85 ? -15.21529 11.00787 -11.98880 1.000 18.67358 100 GLN A O 1
ATOM 627 N N . THR A 1 86 ? -15.30235 12.93515 -13.15236 1.000 18.25920 101 THR A N 1
ATOM 628 C CA . THR A 1 86 ? -16.03279 12.41751 -14.29913 1.000 21.57254 101 THR A CA 1
ATOM 629 C C . THR A 1 86 ? -15.33705 12.91854 -15.55434 1.000 18.62720 101 THR A C 1
ATOM 630 O O . THR A 1 86 ? -14.95096 14.08795 -15.62031 1.000 19.79256 101 THR A O 1
ATOM 634 N N . GLY A 1 87 ? -15.15469 12.03788 -16.52810 1.000 18.68908 102 GLY A N 1
ATOM 635 C CA . GLY A 1 87 ? -14.57076 12.43383 -17.79175 1.000 18.61645 102 GLY A CA 1
ATOM 636 C C . GLY A 1 87 ? -15.28575 13.59672 -18.45863 1.000 22.39072 102 GLY A C 1
ATOM 637 O O . GLY A 1 87 ? -16.50555 13.55540 -18.66940 1.000 19.89856 102 GLY A O 1
ATOM 638 N N . ASP A 1 88 ? -14.53240 14.65576 -18.77749 1.000 21.20285 103 ASP A N 1
ATOM 639 C CA . ASP A 1 88 ? -15.08035 15.75161 -19.57424 1.000 20.12219 103 ASP A CA 1
ATOM 640 C C . ASP A 1 88 ? -15.62362 15.27311 -20.91933 1.000 19.91846 103 ASP A C 1
ATOM 641 O O . ASP A 1 88 ? -16.44788 15.96784 -21.51586 1.000 30.34316 103 ASP A O 1
ATOM 644 N N . TRP A 1 89 ? -15.18849 14.10520 -21.40726 1.000 23.00566 104 TRP A N 1
ATOM 645 C CA . TRP A 1 89 ? -15.72554 13.54167 -22.64046 1.000 17.90611 104 TRP A CA 1
A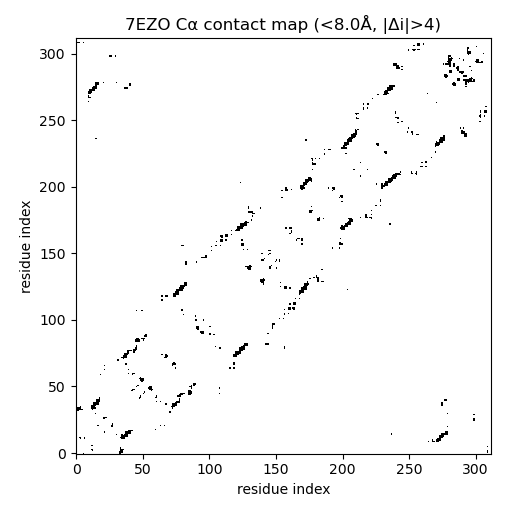TOM 646 C C . TRP A 1 89 ? -17.19492 13.20620 -22.50754 1.000 24.36506 104 TRP A C 1
ATOM 647 O O . TRP A 1 89 ? -17.87671 13.01081 -23.51976 1.000 26.73772 104 TRP A O 1
ATOM 658 N N . MET A 1 90 ? -17.69777 13.08646 -21.28401 1.000 23.71153 105 MET A N 1
ATOM 659 C CA . MET A 1 90 ? -19.10374 12.73840 -21.12669 1.000 26.03656 105 MET A CA 1
ATOM 660 C C . MET A 1 90 ? -20.00836 13.81895 -21.69339 1.000 25.91925 105 MET A C 1
ATOM 661 O O . MET A 1 90 ? -21.12636 13.51914 -22.12492 1.000 27.95690 105 MET A O 1
ATOM 666 N N . PHE A 1 91 ? -19.54248 15.06929 -21.71582 1.000 25.98829 106 PHE A N 1
ATOM 667 C CA . PHE A 1 91 ? -20.38098 16.21095 -22.05587 1.000 27.16916 106 PHE A CA 1
ATOM 668 C C . PHE A 1 91 ? -20.01468 16.89598 -23.36430 1.000 27.38635 106 PHE A C 1
ATOM 669 O O . PHE A 1 91 ? -20.72407 17.82532 -23.77456 1.000 27.56019 106 PHE A O 1
ATOM 677 N N . HIS A 1 92 ? -18.94205 16.48392 -24.03405 1.000 29.89438 107 HIS A N 1
ATOM 678 C CA . HIS A 1 92 ? -18.42693 17.30506 -25.13610 1.000 38.28934 107 HIS A CA 1
ATOM 679 C C . HIS A 1 92 ? -17.25347 16.70876 -25.83864 1.000 46.74255 107 HIS A C 1
ATOM 680 O O . HIS A 1 92 ? -16.17239 17.31499 -25.79247 1.000 46.16690 107 HIS A O 1
ATOM 684 N N . GLY A 1 96 ? -13.95587 21.40213 -28.24293 1.000 61.99960 111 GLY A N 1
ATOM 685 C CA . GLY A 1 96 ? -15.04848 20.47534 -27.98223 1.000 43.65607 111 GLY A CA 1
ATOM 686 C C . GLY A 1 96 ? -16.33951 21.20151 -27.70800 1.000 33.66615 111 GLY A C 1
ATOM 687 O O . GLY A 1 96 ? -16.34481 22.26469 -27.08608 1.000 46.55792 111 GLY A O 1
ATOM 688 N N . ASP A 1 97 ? -17.44810 20.65267 -28.19125 1.000 31.76073 112 ASP A N 1
ATOM 689 C CA . ASP A 1 97 ? -18.74402 21.30117 -28.03056 1.000 37.43317 112 ASP A CA 1
ATOM 690 C C . ASP A 1 97 ? -19.66829 20.45830 -27.17022 1.000 25.97996 112 ASP A C 1
ATOM 691 O O . ASP A 1 97 ? -19.63205 19.22750 -27.22241 1.000 26.61565 112 ASP A O 1
ATOM 696 N N . LEU A 1 98 ? -20.52489 21.15108 -26.42211 1.000 27.76363 113 LEU A N 1
ATOM 697 C CA . LEU A 1 98 ? -21.44507 20.50867 -25.49868 1.000 28.59224 113 LEU A CA 1
ATOM 698 C C . LEU A 1 98 ? -22.41456 19.60731 -26.24546 1.000 30.43908 113 LEU A C 1
ATOM 699 O O . LEU A 1 98 ? -22.93614 19.97099 -27.30007 1.000 30.87596 113 LEU A O 1
ATOM 704 N N . VAL A 1 99 ? -22.64657 18.41522 -25.68331 1.000 33.89908 114 VAL A N 1
ATOM 705 C CA . VAL A 1 99 ? -23.57018 17.45248 -26.27081 1.000 27.84260 114 VAL A CA 1
ATOM 706 C C . VAL A 1 99 ? -25.01194 17.86463 -25.98725 1.000 31.24390 114 VAL A C 1
ATOM 707 O O . VAL A 1 99 ? -25.30988 18.66776 -25.09297 1.000 32.42101 114 VAL A O 1
ATOM 710 N N . SER A 1 100 ? -25.92558 17.30340 -26.76652 1.000 27.09270 115 SER A N 1
ATOM 711 C CA . SER A 1 100 ? -27.33476 17.48561 -26.45680 1.000 30.23274 115 SER A CA 1
ATOM 712 C C . SER A 1 100 ? -27.72778 16.62945 -25.25584 1.000 31.58963 115 SER A C 1
ATOM 713 O O . SER A 1 100 ? -27.05155 15.65584 -24.91253 1.000 37.12704 115 SER A O 1
ATOM 716 N N . LYS A 1 101 ? -28.84086 17.01569 -24.62038 1.000 31.27222 116 LYS A N 1
ATOM 717 C CA . LYS A 1 101 ? -29.54231 16.19679 -23.63369 1.000 30.49426 116 LYS A CA 1
ATOM 718 C C . LYS A 1 101 ? -29.56731 14.72144 -24.01045 1.000 32.26565 116 LYS A C 1
ATOM 719 O O . LYS A 1 101 ? -29.19362 13.84811 -23.21623 1.000 28.80797 116 LYS A O 1
ATOM 725 N N . GLU A 1 102 ? -30.07833 14.43235 -25.20937 1.000 28.44086 117 GLU A N 1
ATOM 726 C CA . GLU A 1 102 ? -30.24269 13.04466 -25.62764 1.000 35.24186 117 GLU A CA 1
ATOM 727 C C . GLU A 1 102 ? -28.92164 12.29623 -25.56211 1.000 33.78705 117 GLU A C 1
ATOM 728 O O . GLU A 1 102 ? -28.86432 11.16328 -25.06692 1.000 33.50797 117 GLU A O 1
ATOM 734 N N . VAL A 1 103 ? -27.84734 12.92017 -26.05552 1.000 30.03178 118 VAL A N 1
ATOM 735 C CA . VAL A 1 103 ? -26.56065 12.24426 -26.09522 1.000 30.14871 118 VAL A CA 1
ATOM 736 C C . VAL A 1 103 ? -26.02318 12.06584 -24.68568 1.000 28.60611 118 VAL A C 1
ATOM 737 O O . VAL A 1 103 ? -25.49322 11.00424 -24.33298 1.000 26.45349 118 VAL A O 1
ATOM 740 N N . LEU A 1 104 ? -26.14955 13.09918 -23.85906 1.000 23.64496 119 LEU A N 1
ATOM 741 C CA . LEU A 1 104 ? -25.76474 12.95272 -22.46654 1.000 29.31307 119 LEU A CA 1
ATOM 742 C C . LEU A 1 104 ? -26.49351 11.77151 -21.83331 1.000 27.66894 119 LEU A C 1
ATOM 743 O O . LEU A 1 104 ? -25.87082 10.91997 -21.18809 1.000 25.62573 119 LEU A O 1
ATOM 748 N N . PHE A 1 105 ? -27.79892 11.66066 -22.09252 1.000 25.22637 120 PHE A N 1
ATOM 749 C CA . PHE A 1 105 ? -28.61163 10.61429 -21.48758 1.000 23.83514 120 PHE A CA 1
ATOM 750 C C . PHE A 1 105 ? -28.22234 9.23554 -22.00478 1.000 26.52953 120 PHE A C 1
ATOM 751 O O . PHE A 1 105 ? -28.21186 8.26035 -21.24484 1.000 27.72419 120 PHE A O 1
ATOM 759 N N . GLU A 1 106 ? -27.91916 9.12109 -23.29438 1.000 21.38759 121 GLU A N 1
ATOM 760 C CA . GLU A 1 106 ? -27.42552 7.84215 -23.78747 1.000 28.52600 121 GLU A CA 1
ATOM 761 C C . GLU A 1 106 ? -26.09582 7.48547 -23.12170 1.000 32.44944 121 GLU A C 1
ATOM 762 O O . GLU A 1 106 ? -25.91124 6.35340 -22.65541 1.000 28.19354 121 GLU A O 1
ATOM 764 N N . ARG A 1 107 ? -25.17412 8.45856 -23.03029 1.000 33.58883 122 ARG A N 1
ATOM 765 C CA . ARG A 1 107 ? -23.92454 8.25466 -22.29765 1.000 27.34518 122 ARG A CA 1
ATOM 766 C C . ARG A 1 107 ? -24.20595 7.86657 -20.85362 1.000 24.76173 122 ARG A C 1
ATOM 767 O O . ARG A 1 107 ? -23.57325 6.95739 -20.30857 1.000 23.51330 122 ARG A O 1
ATOM 771 N N . MET A 1 108 ? -25.13680 8.56735 -20.20685 1.000 23.06713 123 MET A N 1
ATOM 772 C CA . MET A 1 108 ? -25.43488 8.27288 -18.81002 1.000 22.22937 123 MET A CA 1
ATOM 773 C C . MET A 1 108 ? -25.99304 6.86295 -18.65598 1.000 32.29225 123 MET A C 1
ATOM 774 O O . MET A 1 108 ? -25.53520 6.08828 -17.80260 1.000 31.84991 123 MET A O 1
ATOM 779 N N . ARG A 1 109 ? -27.00038 6.51550 -19.46485 1.000 28.79644 124 ARG A N 1
ATOM 780 C CA . ARG A 1 109 ? -27.61094 5.19774 -19.33981 1.000 26.43662 124 ARG A CA 1
ATOM 781 C C . ARG A 1 109 ? -26.58202 4.10232 -19.56251 1.000 24.54162 124 ARG A C 1
ATOM 782 O O . ARG A 1 109 ? -26.57368 3.09547 -18.84590 1.000 25.02767 124 ARG A O 1
ATOM 788 N N . THR A 1 110 ? -25.68128 4.29489 -20.52268 1.000 20.84344 125 THR A N 1
ATOM 789 C CA . THR A 1 110 ? -24.71796 3.24311 -20.81418 1.000 25.65267 125 THR A CA 1
ATOM 790 C C . THR A 1 110 ? -23.72362 3.06420 -19.66712 1.000 21.68779 125 THR A C 1
ATOM 791 O O . THR A 1 110 ? -23.37804 1.92992 -19.31258 1.000 24.58588 125 THR A O 1
ATOM 794 N N . HIS A 1 111 ? -23.29089 4.16316 -19.05033 1.000 20.54818 126 HIS A N 1
ATOM 795 C CA . HIS A 1 111 ? -22.36902 4.08466 -17.91919 1.000 21.04578 126 HIS A CA 1
ATOM 796 C C . HIS A 1 111 ? -23.03871 3.45211 -16.70178 1.000 23.40397 126 HIS A C 1
ATOM 797 O O . HIS A 1 111 ? -22.47720 2.55810 -16.06090 1.000 24.36647 126 HIS A O 1
ATOM 804 N N . ILE A 1 112 ? -24.25280 3.89149 -16.38180 1.000 26.18677 127 ILE A N 1
ATOM 805 C CA . ILE A 1 112 ? -24.95676 3.38288 -15.20956 1.000 21.63344 127 ILE A CA 1
ATOM 806 C C . ILE A 1 112 ? -25.21917 1.88589 -15.34641 1.000 25.65993 127 ILE A C 1
ATOM 807 O O . ILE A 1 112 ? -24.94641 1.10096 -14.42712 1.000 21.58696 127 ILE A O 1
ATOM 812 N N . HIS A 1 113 ? -25.73762 1.46775 -16.50466 1.000 22.60574 128 HIS A N 1
ATOM 813 C CA . HIS A 1 113 ? -26.17326 0.08576 -16.66898 1.000 23.07444 128 HIS A CA 1
ATOM 814 C C . HIS A 1 113 ? -24.98816 -0.86299 -16.78111 1.000 26.87334 128 HIS A C 1
ATOM 815 O O . HIS A 1 113 ? -25.07570 -2.02029 -16.34727 1.000 27.72063 128 HIS A O 1
ATOM 819 N N . THR A 1 114 ? -23.86229 -0.39120 -17.31590 1.000 23.52247 129 THR A N 1
ATOM 820 C CA . THR A 1 114 ? -22.71790 -1.27972 -17.44794 1.000 26.25200 129 THR A CA 1
ATOM 821 C C . THR A 1 114 ? -22.08479 -1.56443 -16.08034 1.000 26.12403 129 THR A C 1
ATOM 822 O O . THR A 1 114 ? -21.78125 -2.72255 -15.76448 1.000 25.95550 129 THR A O 1
ATOM 824 N N . ILE A 1 115 ? -21.92653 -0.54134 -15.23381 1.000 22.69911 130 ILE A N 1
ATOM 825 C CA . ILE A 1 115 ? -21.23483 -0.76029 -13.96075 1.000 22.26443 130 ILE A CA 1
ATOM 826 C C . ILE A 1 115 ? -22.15702 -1.36968 -12.91978 1.000 21.25059 130 ILE A C 1
ATOM 827 O O . ILE A 1 115 ? -21.71244 -2.16975 -12.09299 1.000 28.05275 130 ILE A O 1
ATOM 832 N N . VAL A 1 116 ? -23.43379 -1.00439 -12.90705 1.000 21.26140 131 VAL A N 1
ATOM 833 C CA . VAL A 1 116 ? -24.33052 -1.61784 -11.93716 1.000 19.50444 131 VAL A CA 1
ATOM 834 C C . VAL A 1 116 ? -24.48367 -3.10229 -12.23898 1.000 22.70344 131 VAL A C 1
ATOM 835 O O . VAL A 1 116 ? -24.51780 -3.93367 -11.33059 1.000 26.34528 131 VAL A O 1
ATOM 839 N N . ASN A 1 117 ? -24.50782 -3.47476 -13.51455 1.000 27.81918 132 ASN A N 1
ATOM 840 C CA . ASN A 1 117 ? -24.64246 -4.89302 -13.80643 1.000 25.00079 132 ASN A CA 1
ATOM 841 C C . ASN A 1 117 ? -23.35322 -5.65513 -13.50905 1.000 24.59079 132 ASN A C 1
ATOM 842 O O . ASN A 1 117 ? -23.40844 -6.83596 -13.14839 1.000 29.47825 132 ASN A O 1
ATOM 847 N N . ARG A 1 118 ? -22.18911 -5.01795 -13.59925 1.000 20.04647 133 ARG A N 1
ATOM 848 C CA . ARG A 1 118 ? -20.99740 -5.75985 -13.20349 1.000 16.72771 133 ARG A CA 1
ATOM 849 C C . ARG A 1 118 ? -20.99274 -6.03705 -11.70055 1.000 18.40739 133 ARG A C 1
ATOM 850 O O . ARG A 1 118 ? -20.48961 -7.07637 -11.27160 1.000 18.25801 133 ARG A O 1
ATOM 858 N N . TYR A 1 119 ? -21.57567 -5.16628 -10.87928 1.000 18.84789 134 TYR A N 1
ATOM 859 C CA . TYR A 1 119 ? -21.38175 -5.32026 -9.43853 1.000 23.28279 134 TYR A CA 1
ATOM 860 C C . TYR A 1 119 ? -22.64900 -5.55245 -8.63277 1.000 18.67664 134 TYR A C 1
ATOM 861 O O . TYR A 1 119 ? -22.54748 -5.72765 -7.41407 1.000 22.95373 134 TYR A O 1
ATOM 870 N N . LYS A 1 120 ? -23.82309 -5.59792 -9.26049 1.000 16.45117 135 LYS A N 1
ATOM 871 C CA . LYS A 1 120 ? -25.06275 -5.77093 -8.50006 1.000 21.91641 135 LYS A CA 1
ATOM 872 C C . LYS A 1 120 ? -25.09733 -7.04804 -7.63787 1.000 18.01027 135 LYS A C 1
ATOM 873 O O . LYS A 1 120 ? -25.91591 -7.12362 -6.72349 1.000 17.64752 135 LYS A O 1
ATOM 879 N N . ASP A 1 121 ? -24.22681 -8.03901 -7.86703 1.000 17.64601 136 ASP A N 1
ATOM 880 C CA . ASP A 1 121 ? -24.22742 -9.19481 -6.96406 1.000 22.16886 136 ASP A CA 1
ATOM 881 C C . ASP A 1 121 ? -23.80470 -8.82092 -5.53855 1.000 23.15055 136 ASP A C 1
ATOM 882 O O . ASP A 1 121 ? -24.38196 -9.34446 -4.58282 1.000 21.32833 136 ASP A O 1
ATOM 887 N N . VAL A 1 122 ? -22.81342 -7.92153 -5.36402 1.000 18.51005 137 VAL A N 1
ATOM 888 C CA . VAL A 1 122 ? -22.36728 -7.50323 -4.02555 1.000 19.67736 137 VAL A CA 1
ATOM 889 C C . VAL A 1 122 ? -22.96068 -6.17006 -3.61187 1.000 22.44830 137 VAL A C 1
ATOM 890 O O . VAL A 1 122 ? -23.07205 -5.88042 -2.42049 1.000 25.86105 137 VAL A O 1
ATOM 894 N N . VAL A 1 123 ? -23.20125 -5.28864 -4.57511 1.000 24.39657 138 VAL A N 1
ATOM 895 C CA . VAL A 1 123 ? -23.58217 -3.93044 -4.21812 1.000 22.94554 138 VAL A CA 1
ATOM 896 C C . VAL A 1 123 ? -25.01810 -3.95089 -3.71789 1.000 22.63338 138 VAL A C 1
ATOM 897 O O . VAL A 1 123 ? -25.92904 -4.37085 -4.44030 1.000 21.44674 138 VAL A O 1
ATOM 901 N N . TYR A 1 124 ? -25.21682 -3.52034 -2.46809 1.000 23.91971 139 TYR A N 1
ATOM 902 C CA . TYR A 1 124 ? -26.54742 -3.37983 -1.89528 1.000 19.00849 139 TYR A CA 1
ATOM 903 C C . TYR A 1 124 ? -27.06860 -1.95742 -1.94823 1.000 21.87034 139 TYR A C 1
ATOM 904 O O . TYR A 1 124 ? -28.28099 -1.75583 -1.83600 1.000 26.57921 139 TYR A O 1
ATOM 913 N N . ALA A 1 125 ? -26.19663 -0.96946 -2.11609 1.000 18.79294 140 ALA A N 1
ATOM 914 C CA . ALA A 1 125 ? -26.65122 0.40509 -2.23006 1.000 18.24261 140 ALA A CA 1
ATOM 915 C C . ALA A 1 125 ? -25.69381 1.19368 -3.11982 1.000 20.15709 140 ALA A C 1
ATOM 916 O O . ALA A 1 125 ? -24.49863 0.89840 -3.20040 1.000 18.69844 140 ALA A O 1
ATOM 918 N N . TRP A 1 126 ? -26.24326 2.18019 -3.81299 1.000 20.64373 141 TRP A N 1
ATOM 919 C CA . TRP A 1 126 ? -25.49261 3.02987 -4.72155 1.000 22.26429 141 TRP A CA 1
ATOM 920 C C . TRP A 1 126 ? -25.70725 4.48123 -4.34141 1.000 24.05456 141 TRP A C 1
ATOM 921 O O . TRP A 1 126 ? -26.82131 4.87714 -3.99208 1.000 24.62914 141 TRP A O 1
ATOM 932 N N . ASP A 1 127 ? -24.64292 5.26857 -4.41535 1.000 20.21011 142 ASP A N 1
ATOM 933 C CA . ASP A 1 127 ? -24.78001 6.71659 -4.49732 1.000 19.98919 142 ASP A CA 1
ATOM 934 C C . ASP A 1 127 ? -25.00112 7.03681 -5.97733 1.000 22.89603 142 ASP A C 1
ATOM 935 O O . ASP A 1 127 ? -24.06947 7.03063 -6.78407 1.000 20.50201 142 ASP A O 1
ATOM 940 N N . VAL A 1 128 ? -26.26030 7.24634 -6.35339 1.000 21.21209 143 VAL A N 1
ATOM 941 C CA . VAL A 1 128 ? -26.59879 7.39734 -7.76190 1.000 19.47659 143 VAL A CA 1
ATOM 942 C C . VAL A 1 128 ? -26.21044 8.77679 -8.25345 1.000 20.73174 143 VAL A C 1
ATOM 943 O O 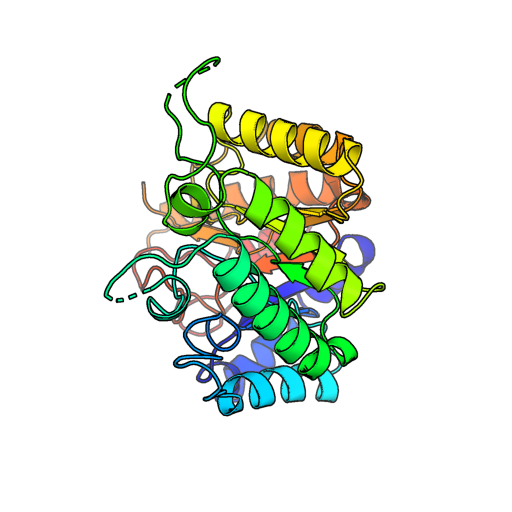. VAL A 1 128 ? -25.51634 8.92450 -9.26476 1.000 21.61300 143 VAL A O 1
ATOM 947 N N . VAL A 1 129 ? -26.66351 9.80572 -7.54955 1.000 24.04754 144 VAL A N 1
ATOM 948 C CA . VAL A 1 129 ? -26.32727 11.18832 -7.84796 1.000 21.17554 144 VAL A CA 1
ATOM 949 C C . VAL A 1 129 ? -25.59405 11.75070 -6.64584 1.000 20.11217 144 VAL A C 1
ATOM 950 O O . VAL A 1 129 ? -26.02068 11.54943 -5.50252 1.000 24.74901 144 VAL A O 1
ATOM 954 N N . ASN A 1 130 ? -24.50005 12.45448 -6.90084 1.000 21.74563 145 ASN A N 1
ATOM 955 C CA . ASN A 1 130 ? -23.64293 12.98157 -5.84942 1.000 26.51790 145 ASN A CA 1
ATOM 956 C C . ASN A 1 130 ? -23.61715 14.50007 -5.95630 1.000 20.72251 145 ASN A C 1
ATOM 957 O O . ASN A 1 130 ? -23.31133 15.03748 -7.02221 1.000 20.08747 145 ASN A O 1
ATOM 962 N N . GLU A 1 131 ? -23.95585 15.18350 -4.86120 1.000 20.27211 146 GLU A N 1
ATOM 963 C CA . GLU A 1 131 ? -23.59597 16.59581 -4.66789 1.000 21.65895 146 GLU A CA 1
ATOM 964 C C . GLU A 1 131 ? -24.19443 17.50836 -5.74125 1.000 24.81785 146 GLU A C 1
ATOM 965 O O . GLU A 1 131 ? -23.50743 18.35710 -6.30934 1.000 24.41326 146 GLU A O 1
ATOM 971 N N . ALA A 1 132 ? -25.49918 17.35094 -5.99593 1.000 23.63519 147 ALA A N 1
ATOM 972 C CA . ALA A 1 132 ? -26.17968 18.06287 -7.07305 1.000 17.93439 147 ALA A CA 1
ATOM 973 C C . ALA A 1 132 ? -26.70852 19.44265 -6.68411 1.000 25.02753 147 ALA A C 1
ATOM 974 O O . ALA A 1 132 ? -27.04293 20.23349 -7.57895 1.000 25.61166 147 ALA A O 1
ATOM 976 N N . MET A 1 133 ? -26.81480 19.75196 -5.39442 1.000 26.07772 148 MET A N 1
ATOM 977 C CA . MET A 1 133 ? -27.34628 21.03240 -4.95053 1.000 25.74426 148 MET A CA 1
ATOM 978 C C . MET A 1 133 ? -26.20523 21.96705 -4.55696 1.000 32.69751 148 MET A C 1
ATOM 979 O O . MET A 1 133 ? -25.08193 21.52929 -4.27190 1.000 25.05811 148 MET A O 1
ATOM 982 N N . THR A 1 134 ? -26.50902 23.27131 -4.56993 1.000 26.06367 149 THR A N 1
ATOM 983 C CA . THR A 1 134 ? -25.52492 24.33555 -4.41082 1.000 35.26253 149 THR A CA 1
ATOM 984 C C . THR A 1 134 ? -25.26709 24.64076 -2.94427 1.000 33.64401 149 THR A C 1
ATOM 985 O O . THR A 1 134 ? -26.09916 24.38557 -2.07191 1.000 31.82126 149 THR A O 1
ATOM 987 N N . ASP A 1 135 ? -24.09621 25.21558 -2.68956 1.000 30.35223 150 ASP A N 1
ATOM 988 C CA . ASP A 1 135 ? -23.78090 25.70561 -1.36541 1.000 31.33266 150 ASP A CA 1
ATOM 989 C C . ASP A 1 135 ? -24.35045 27.11242 -1.21270 1.000 37.09355 150 ASP A C 1
ATOM 990 O O . ASP A 1 135 ? -24.51198 27.86441 -2.18310 1.000 41.26874 150 ASP A O 1
ATOM 995 N N . ASP A 1 136 ? -24.69984 27.44383 0.01519 1.000 33.31247 151 ASP A N 1
ATOM 996 C CA . ASP A 1 136 ? -25.99554 28.06578 0.24894 1.000 56.55749 151 ASP A CA 1
ATOM 997 C C . ASP A 1 136 ? -25.98905 29.57951 0.07505 1.000 57.40408 151 ASP A C 1
ATOM 998 O O . ASP A 1 136 ? -25.09643 30.27818 0.56926 1.000 54.86737 151 ASP A O 1
ATOM 1001 N N . ALA A 1 137 ? -27.01117 30.07928 -0.61794 1.000 51.33999 152 ALA A N 1
ATOM 1002 C CA . ALA A 1 137 ? -27.11875 31.51365 -0.88744 1.000 71.74797 152 ALA A CA 1
ATOM 1003 C C . ALA A 1 137 ? -28.54438 31.92907 -1.26278 1.000 57.46695 152 ALA A C 1
ATOM 1004 O O . ALA A 1 137 ? -28.76397 32.52459 -2.32424 1.000 61.47487 152 ALA A O 1
ATOM 1006 C CA . LYS A 1 138 ? -36.71759 31.24403 -2.22041 1.000 88.87513 153 LYS A CA 1
ATOM 1007 C C . LYS A 1 138 ? -36.85704 31.78950 -3.64055 1.000 96.25589 153 LYS A C 1
ATOM 1008 O O . LYS A 1 138 ? -37.91373 32.31693 -4.00566 1.000 96.82247 153 LYS A O 1
ATOM 1012 N N . ALA A 1 139 ? -35.79468 31.65648 -4.44163 1.000 91.05767 154 ALA A N 1
ATOM 1013 C CA . ALA A 1 139 ? -35.77032 32.26417 -5.76977 1.000 89.24441 154 ALA A CA 1
ATOM 1014 C C . ALA A 1 139 ? -34.78173 31.59784 -6.72678 1.000 94.10010 154 ALA A C 1
ATOM 1015 O O . ALA A 1 139 ? -35.17964 30.76744 -7.55441 1.000 91.47249 154 ALA A O 1
ATOM 1016 N N . GLU A 1 140 ? -33.49513 31.96253 -6.62914 1.000 87.02990 155 GLU A N 1
ATOM 1017 C CA . GLU A 1 140 ? -32.46544 31.49170 -7.55439 1.000 65.69257 155 GLU A CA 1
ATOM 1018 C C . GLU A 1 140 ? -32.33424 29.97184 -7.55357 1.000 61.06496 155 GLU A C 1
ATOM 1019 O O . GLU A 1 140 ? -32.97490 29.28768 -6.75098 1.000 61.32559 155 GLU A O 1
ATOM 1023 N N . ILE A 1 141 ? -31.51605 29.43496 -8.45200 1.000 50.76373 156 ILE A N 1
ATOM 1024 C CA . ILE A 1 141 ? -31.56374 27.99384 -8.74586 1.000 51.82475 156 ILE A CA 1
ATOM 1025 C C . ILE A 1 141 ? -31.02077 27.20494 -7.56256 1.000 42.42871 156 ILE A C 1
ATOM 1026 O O . ILE A 1 141 ? -29.93580 27.52624 -7.03194 1.000 37.99446 156 ILE A O 1
ATOM 1030 N N . PRO A 1 142 ? -31.71933 26.15682 -7.11982 1.000 31.99105 157 PRO A N 1
ATOM 1031 C CA . PRO A 1 142 ? -31.20052 25.34389 -6.01588 1.000 36.33330 157 PRO A CA 1
ATOM 1032 C C . PRO A 1 142 ? -30.08623 24.38692 -6.42011 1.000 31.05909 157 PRO A C 1
ATOM 1033 O O . PRO A 1 142 ? -29.40121 23.84587 -5.53551 1.000 28.75779 157 PRO A O 1
ATOM 1036 N N . TYR A 1 143 ? -29.86924 24.19118 -7.71500 1.000 22.06526 158 TYR A N 1
ATOM 1037 C CA . TYR A 1 143 ? -28.99464 23.14972 -8.22286 1.000 26.56351 158 TYR A CA 1
ATOM 1038 C C . TYR A 1 143 ? -27.59178 23.68865 -8.51537 1.000 32.55717 158 TYR A C 1
ATOM 1039 O O . TYR A 1 143 ? -27.43228 24.79254 -9.04066 1.000 35.14535 158 TYR A O 1
ATOM 1044 N N . ARG A 1 144 ? -26.57198 22.90465 -8.15890 1.000 30.31029 159 ARG A N 1
ATOM 1045 C CA . ARG A 1 144 ? -25.20832 23.20968 -8.58275 1.000 29.85822 159 ARG A CA 1
ATOM 1046 C C . ARG A 1 144 ? -25.14748 23.35013 -10.09884 1.000 27.51151 159 ARG A C 1
ATOM 1047 O O . ARG A 1 144 ? -25.68679 22.51291 -10.83063 1.000 27.53649 159 ARG A O 1
ATOM 1055 N N . GLN A 1 145 ? -24.49890 24.41234 -10.57415 1.000 30.17437 160 GLN A N 1
ATOM 1056 C CA . GLN A 1 145 ? -24.55591 24.73520 -11.99998 1.000 33.18861 160 GLN A CA 1
ATOM 1057 C C . GLN A 1 145 ? -23.42733 24.02992 -12.74906 1.000 30.81597 160 GLN A C 1
ATOM 1058 O O . GLN A 1 145 ? -22.55956 24.62882 -13.37215 1.000 30.08362 160 GLN A O 1
ATOM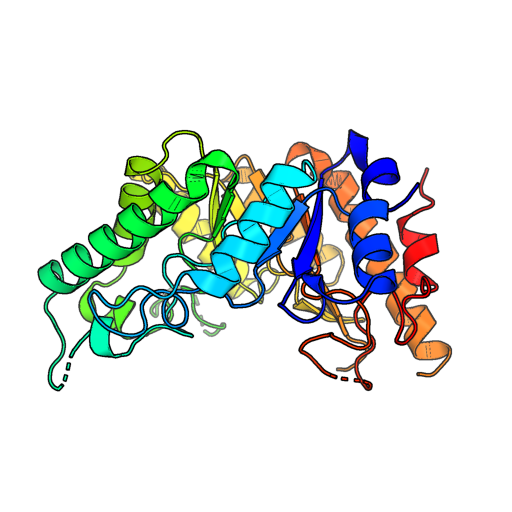 1062 N N . SER A 1 146 ? -23.45946 22.71085 -12.66345 1.000 25.19831 161 SER A N 1
ATOM 1063 C CA . SER A 1 146 ? -22.49567 21.91815 -13.38543 1.000 19.95170 161 SER A CA 1
ATOM 1064 C C . SER A 1 146 ? -22.87569 21.85853 -14.86293 1.000 29.18919 161 SER A C 1
ATOM 1065 O O . SER A 1 146 ? -23.90077 22.39868 -15.30139 1.000 29.74308 161 SER A O 1
ATOM 1068 N N . LEU A 1 147 ? -22.02522 21.19563 -15.64726 1.000 23.86501 162 LEU A N 1
ATOM 1069 C CA . LEU A 1 147 ? -22.38494 20.91654 -17.02820 1.000 20.86557 162 LEU A CA 1
ATOM 1070 C C . LEU A 1 147 ? -23.62323 20.03710 -17.09223 1.000 23.85256 162 LEU A C 1
ATOM 1071 O O . LEU A 1 147 ? -24.49028 20.24656 -17.94670 1.000 32.30701 162 LEU A O 1
ATOM 1075 N N . TYR A 1 148 ? -23.71842 19.04162 -16.20524 1.000 19.37732 163 TYR A N 1
ATOM 1076 C CA . TYR A 1 148 ? -24.92742 18.22702 -16.12362 1.000 27.94482 163 TYR A CA 1
ATOM 1077 C C . TYR A 1 148 ? -26.17323 19.10998 -16.02847 1.000 28.89174 163 TYR A C 1
ATOM 1078 O O . TYR A 1 148 ? -27.11857 18.95702 -16.80852 1.000 29.71522 163 TYR A O 1
ATOM 1082 N N . TYR A 1 149 ? -26.17772 20.07209 -15.10292 1.000 24.63517 164 TYR A N 1
ATOM 1083 C CA . TYR A 1 149 ? -27.34724 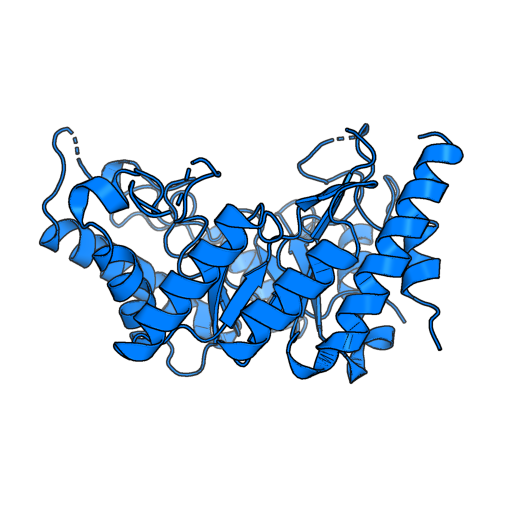20.93596 -14.97772 1.000 28.64013 164 TYR A CA 1
ATOM 1084 C C . TYR A 1 149 ? -27.50004 21.82152 -16.20859 1.000 35.17279 164 TYR A C 1
ATOM 1085 O O . TYR A 1 149 ? -28.60241 21.94912 -16.75310 1.000 36.57657 164 TYR A O 1
ATOM 1094 N N . LYS A 1 150 ? -26.39451 22.43660 -16.66112 1.000 30.82815 165 LYS A N 1
ATOM 1095 C CA . LYS A 1 150 ? -26.41818 23.28530 -17.84823 1.000 26.66156 165 LYS A CA 1
ATOM 1096 C C . LYS A 1 150 ? -27.06530 22.58233 -19.03433 1.000 33.71796 165 LYS A C 1
ATOM 1097 O O . LYS A 1 150 ? -27.80275 23.20000 -19.80649 1.000 41.31493 165 LYS A O 1
ATOM 1101 N N . ILE A 1 151 ? -26.80037 21.29344 -19.20125 1.000 29.41578 166 ILE A N 1
ATOM 1102 C CA . ILE A 1 151 ? -27.25770 20.60806 -20.40043 1.000 31.14947 166 ILE A CA 1
ATOM 1103 C C . ILE A 1 151 ? -28.69315 20.12366 -20.25741 1.000 34.67908 166 ILE A C 1
ATOM 1104 O O . ILE A 1 151 ? -29.45616 20.13479 -21.22962 1.000 32.34295 166 ILE A O 1
ATOM 1109 N N . ALA A 1 152 ? -29.08870 19.73243 -19.05332 1.000 32.42244 167 ALA A N 1
ATOM 1110 C CA . ALA A 1 152 ? -30.28783 18.93518 -18.86990 1.000 30.87469 167 ALA A CA 1
ATOM 1111 C C . ALA A 1 152 ? -31.16236 19.41641 -17.72118 1.000 29.35847 167 ALA A C 1
ATOM 1112 O O . ALA A 1 152 ? -32.14308 18.74206 -17.39719 1.000 33.46919 167 ALA A O 1
ATOM 1114 N N . GLY A 1 153 ? -30.83751 20.54947 -17.10143 1.000 24.28938 168 GLY A N 1
ATOM 1115 C CA . GLY A 1 153 ? -31.56128 21.02733 -15.94086 1.000 24.91698 168 GLY A CA 1
ATOM 1116 C C . GLY A 1 153 ? -31.67976 19.96685 -14.86425 1.000 32.77539 168 GLY A C 1
ATOM 1117 O O . GLY A 1 153 ? -30.78246 19.14737 -14.65392 1.000 33.77649 168 GLY A O 1
ATOM 1118 N N . ASP A 1 154 ? -32.81787 20.00119 -14.16507 1.000 37.90491 169 ASP A N 1
ATOM 1119 C CA . ASP A 1 154 ? -33.23243 18.99800 -13.18236 1.000 30.31542 169 ASP A CA 1
ATOM 1120 C C . ASP A 1 154 ? -33.21092 17.57232 -13.72803 1.000 34.53524 169 ASP A C 1
ATOM 1121 O O . ASP A 1 154 ? -33.12177 16.61695 -12.94592 1.000 28.99142 169 ASP A O 1
ATOM 1125 N N . GLU A 1 155 ? -33.31796 17.40452 -15.05227 1.000 31.78322 170 GLU A N 1
ATOM 1126 C CA . GLU A 1 155 ? -33.72561 16.12388 -15.62269 1.000 29.20449 170 GLU A CA 1
ATOM 1127 C C . GLU A 1 155 ? -32.66723 15.02422 -15.49458 1.000 31.71462 170 GLU A C 1
ATOM 1128 O O . GLU A 1 155 ? -33.02992 13.83934 -15.50131 1.000 28.91205 170 GLU A O 1
ATOM 1134 N N . PHE A 1 156 ? -31.37934 15.37875 -15.37706 1.000 25.22415 171 PHE A N 1
ATOM 1135 C CA . PHE A 1 156 ? -30.33693 14.36193 -15.25397 1.000 24.90843 171 PHE A CA 1
ATOM 1136 C C . PHE A 1 156 ? -30.42722 13.63066 -13.91731 1.000 24.60421 171 PHE A C 1
ATOM 1137 O O . PHE A 1 156 ? -30.15631 12.42776 -13.84227 1.000 22.53014 171 PHE A O 1
ATOM 1145 N N . ILE A 1 157 ? -30.82976 14.33388 -12.85970 1.000 23.13412 172 ILE A N 1
ATOM 1146 C CA . ILE A 1 157 ? -31.09558 13.67854 -11.58405 1.000 23.99992 172 ILE A CA 1
ATOM 1147 C C . ILE A 1 157 ? -32.20781 12.64651 -11.73054 1.000 26.15385 172 ILE A C 1
ATOM 1148 O O . ILE A 1 157 ? -32.09472 11.51579 -11.24104 1.000 27.10474 172 ILE A O 1
ATOM 1153 N N . LYS A 1 158 ? -33.29921 13.00888 -12.40370 1.000 29.10605 173 LYS A N 1
ATOM 1154 C CA . LYS A 1 158 ? -34.37749 12.04368 -12.59107 1.000 32.59352 173 LYS A CA 1
ATOM 1155 C C . LYS A 1 158 ? -33.88125 10.83318 -13.37159 1.000 28.42579 173 LYS A C 1
ATOM 1156 O O . LYS A 1 158 ? -34.10554 9.68592 -12.97129 1.000 26.70845 173 LYS A O 1
ATOM 1160 N N . LYS A 1 159 ? -33.19265 11.07421 -14.48839 1.000 29.37756 174 LYS A N 1
ATOM 1161 C CA . LYS A 1 159 ? -32.76688 9.97505 -15.34683 1.000 26.68200 174 LYS A CA 1
ATOM 1162 C C . LYS A 1 159 ? -31.81618 9.03089 -14.62229 1.000 26.55621 174 LYS A C 1
ATOM 1163 O O . LYS A 1 159 ? -31.98452 7.80951 -14.68772 1.000 29.82747 174 LYS A O 1
ATOM 1169 N N . ALA A 1 160 ? -30.80897 9.57471 -13.93046 1.000 25.21911 175 ALA A N 1
ATOM 1170 C CA . ALA A 1 160 ? -29.85127 8.73690 -13.20619 1.000 21.95738 175 ALA A CA 1
ATOM 1171 C C . ALA A 1 160 ? -30.55786 7.71930 -12.30568 1.000 24.81492 175 ALA A C 1
ATOM 1172 O O . ALA A 1 160 ? -30.21226 6.53328 -12.29940 1.000 22.67292 175 ALA A O 1
ATOM 1174 N N . PHE A 1 161 ? -31.55886 8.15245 -11.53702 1.000 21.48607 176 PHE A N 1
ATOM 1175 C CA . PHE A 1 161 ? -32.19659 7.18079 -10.65266 1.000 26.90874 176 PHE A CA 1
ATOM 1176 C C . PHE A 1 161 ? -32.97684 6.13990 -11.44366 1.000 24.49205 176 PHE A C 1
ATOM 1177 O O . PHE A 1 161 ? -32.98380 4.95871 -11.08467 1.000 27.04732 176 PHE A O 1
ATOM 1185 N N . GLU A 1 162 ? -33.60125 6.54390 -12.54410 1.000 24.37625 177 GLU A N 1
ATOM 1186 C CA . GLU A 1 162 ? -34.42263 5.60290 -13.29948 1.000 25.90547 177 GLU A CA 1
ATOM 1187 C C . GLU A 1 162 ? -33.57389 4.55965 -14.02113 1.000 29.98878 177 GLU A C 1
ATOM 1188 O O . GLU A 1 162 ? -33.98805 3.39704 -14.14238 1.000 27.94493 177 GLU A O 1
ATOM 1194 N N . TYR A 1 163 ? -32.39552 4.96196 -14.52868 1.000 25.47440 178 TYR A N 1
ATOM 1195 C CA . TYR A 1 163 ? -31.48026 4.00064 -15.13917 1.000 24.29790 178 TYR A CA 1
ATOM 1196 C C . TYR A 1 163 ? -30.90656 3.05338 -14.09755 1.000 27.27094 178 TYR A C 1
ATOM 1197 O O . TYR A 1 163 ? -30.78469 1.84831 -14.34962 1.000 25.23695 178 TYR A O 1
ATOM 1206 N N . ALA A 1 164 ? -30.53749 3.57474 -12.92521 1.000 20.87422 179 ALA A N 1
ATOM 1207 C CA . ALA A 1 164 ? -29.97427 2.70350 -11.90490 1.000 21.58985 179 ALA A CA 1
ATOM 1208 C C . ALA A 1 164 ? -31.02138 1.71091 -11.42635 1.000 26.34721 179 ALA A C 1
ATOM 1209 O O . ALA A 1 164 ? -30.77001 0.49804 -11.37363 1.000 24.61671 179 ALA A O 1
ATOM 1211 N N . HIS A 1 165 ? -32.21063 2.21218 -11.08381 1.000 20.94190 180 HIS A N 1
ATOM 1212 C CA . HIS A 1 165 ? -33.29892 1.32414 -10.70015 1.000 27.53619 180 HIS A CA 1
ATOM 1213 C C . HIS A 1 165 ? -33.59598 0.31712 -11.79867 1.000 32.16503 180 HIS A C 1
ATOM 1214 O O . HIS A 1 165 ? -33.86764 -0.85999 -11.52555 1.000 34.51360 180 HIS A O 1
ATOM 1221 N N . GLU A 1 166 ? -33.53010 0.76382 -13.04979 1.000 32.60197 181 GLU A N 1
ATOM 1222 C CA . GLU A 1 166 ? -33.69238 -0.13192 -14.18625 1.000 29.67134 181 GLU A CA 1
ATOM 1223 C C . GLU A 1 166 ? -32.61530 -1.21385 -14.22003 1.000 32.76862 181 GLU A C 1
ATOM 1224 O O . GLU A 1 166 ? -32.88669 -2.34602 -14.63419 1.000 41.07466 181 GLU A O 1
ATOM 1230 N N . ALA A 1 167 ? -31.39651 -0.90167 -13.77697 1.000 30.09246 182 ALA A N 1
ATOM 1231 C CA . ALA A 1 167 ? -30.29998 -1.85441 -13.89212 1.000 26.00587 182 ALA A CA 1
ATOM 1232 C C . ALA A 1 167 ? -30.24064 -2.83745 -12.73417 1.000 27.69001 182 ALA A C 1
ATOM 1233 O O . ALA A 1 167 ? -29.81794 -3.98091 -12.92577 1.000 28.66238 182 ALA A O 1
ATOM 1235 N N . ASP A 1 168 ? -30.63641 -2.42932 -11.53033 1.000 31.84897 183 ASP A N 1
ATOM 1236 C CA . ASP A 1 168 ? -30.81956 -3.36398 -10.42014 1.000 31.86793 183 ASP A CA 1
ATOM 1237 C C . ASP A 1 168 ? -31.99775 -2.90638 -9.57433 1.000 32.31757 183 ASP A C 1
ATOM 1238 O O . ASP A 1 168 ? -31.83370 -2.06815 -8.66654 1.000 31.17384 183 ASP A O 1
ATOM 1243 N N . PRO A 1 169 ? -33.19729 -3.44665 -9.81122 1.000 31.11374 184 PRO A N 1
ATOM 1244 C CA . PRO A 1 169 ? -34.39238 -3.00241 -9.06867 1.000 31.61805 184 PRO A CA 1
ATOM 1245 C C . PRO A 1 169 ? -34.35643 -3.28547 -7.58032 1.000 27.76108 184 PRO A C 1
ATOM 1246 O O . PRO A 1 169 ? -35.10036 -2.63482 -6.83647 1.000 27.78740 184 PRO A O 1
ATOM 1250 N N . LYS A 1 170 ? -33.52556 -4.21764 -7.12005 1.000 30.94246 185 LYS A N 1
ATOM 1251 C CA . LYS A 1 170 ? -33.48414 -4.57221 -5.70751 1.000 32.16130 185 LYS A CA 1
ATOM 1252 C C . LYS A 1 170 ? -32.43538 -3.78865 -4.91921 1.000 31.95658 185 LYS A C 1
ATOM 1253 O O . LYS A 1 170 ? -32.19761 -4.10169 -3.75280 1.000 34.36918 185 LYS A O 1
ATOM 1257 N N . ALA A 1 171 ? -31.81341 -2.77942 -5.50725 1.000 32.18154 186 ALA A N 1
ATOM 1258 C CA . ALA A 1 171 ? -30.78271 -2.02205 -4.81659 1.000 27.57825 186 ALA A CA 1
ATOM 1259 C C . ALA A 1 171 ? -31.37691 -0.75440 -4.22934 1.000 28.19388 186 ALA A C 1
ATOM 1260 O O . ALA A 1 171 ? -32.30858 -0.17185 -4.78580 1.000 30.38550 186 ALA A O 1
ATOM 1262 N N . LEU A 1 172 ? -30.85299 -0.34121 -3.08391 1.000 25.49885 187 LEU A N 1
ATOM 1263 C CA . LEU A 1 172 ? -31.17988 0.98109 -2.57801 1.000 24.19116 187 LEU A CA 1
ATOM 1264 C C . LEU A 1 172 ? -30.39113 2.01869 -3.36992 1.000 25.15666 187 LEU A C 1
ATOM 1265 O O . LEU A 1 172 ? -29.20587 1.82936 -3.65930 1.000 26.29702 187 LEU A O 1
ATOM 1270 N N . LEU A 1 173 ? -31.07481 3.09319 -3.76189 1.000 26.22506 188 LEU A N 1
ATOM 1271 C CA . LEU A 1 173 ? -30.51293 4.17732 -4.56088 1.000 23.57963 188 LEU A CA 1
ATOM 1272 C C . LEU A 1 173 ? -30.52500 5.43509 -3.71584 1.000 23.46865 188 LEU A C 1
ATOM 1273 O O . LEU A 1 173 ? -31.59493 5.87630 -3.28273 1.000 24.63463 188 LEU A O 1
ATOM 1278 N N . PHE A 1 174 ? -29.35467 6.02511 -3.50743 1.000 18.50188 189 PHE A N 1
ATOM 1279 C CA . PHE A 1 174 ? -29.21695 7.14010 -2.59032 1.000 18.99703 189 PHE A CA 1
ATOM 1280 C C . PHE A 1 174 ? -28.90918 8.41932 -3.34925 1.000 20.12746 189 PHE A C 1
ATOM 1281 O O . PHE A 1 174 ? -28.20540 8.39434 -4.35917 1.000 21.97323 189 PHE A O 1
ATOM 1289 N N . TYR A 1 175 ? -29.47270 9.52900 -2.87936 1.000 22.92604 190 TYR A N 1
ATOM 1290 C CA . TYR A 1 175 ? -28.96356 10.84529 -3.21670 1.000 18.84411 190 TYR A CA 1
ATOM 1291 C C . TYR A 1 175 ? -27.96978 11.20560 -2.12407 1.000 21.81730 190 TYR A C 1
ATOM 1292 O O . TYR A 1 175 ? -28.30022 11.11207 -0.93845 1.000 22.22254 190 TYR A O 1
ATOM 1301 N N . ASN A 1 176 ? -26.76474 11.63164 -2.52226 1.000 26.00113 191 ASN A N 1
ATOM 1302 C CA . ASN A 1 176 ? -25.63427 11.80827 -1.61103 1.000 22.76389 191 ASN A CA 1
ATOM 1303 C C . ASN A 1 176 ? -25.12664 13.24410 -1.63894 1.000 19.73237 191 ASN A C 1
ATOM 1304 O O . ASN A 1 176 ? -24.95018 13.81866 -2.72269 1.000 24.23760 191 ASN A O 1
ATOM 1309 N N . ASP A 1 177 ? -24.85439 13.81697 -0.45984 1.000 16.44375 192 ASP A N 1
ATOM 1310 C CA . ASP A 1 177 ? -24.42673 15.21892 -0.40950 1.000 22.02984 192 ASP A CA 1
ATOM 1311 C C . ASP A 1 177 ? -23.71691 15.54173 0.90536 1.000 21.40327 192 ASP A C 1
ATOM 1312 O O . ASP A 1 177 ? -23.88974 14.85770 1.91190 1.000 21.87555 192 ASP A O 1
ATOM 1317 N N . TYR A 1 178 ? -22.89890 16.59700 0.86983 1.000 20.39271 193 TYR A N 1
ATOM 1318 C CA . TYR A 1 178 ? -22.19365 17.14986 2.02079 1.000 21.44338 193 TYR A CA 1
ATOM 1319 C C . TYR A 1 178 ? -22.83201 18.48283 2.39251 1.000 25.01477 193 TYR A C 1
ATOM 1320 O O . TYR A 1 178 ? -23.63525 19.03218 1.64217 1.000 24.64007 193 TYR A O 1
ATOM 1329 N N . ASN A 1 179 ? -22.44008 19.02513 3.54514 1.000 19.93720 194 ASN A N 1
ATOM 1330 C CA . ASN A 1 179 ? -23.11986 20.18025 4.11282 1.000 22.59601 194 ASN A CA 1
ATOM 1331 C C . ASN A 1 179 ? -24.60269 19.89808 4.34634 1.000 26.48729 194 ASN A C 1
ATOM 1332 O O . ASN A 1 179 ? -25.44336 20.79171 4.23226 1.000 30.01179 194 ASN A O 1
ATOM 1337 N N . GLU A 1 180 ? -24.91309 18.65071 4.69113 1.000 21.28017 195 GLU A N 1
ATOM 1338 C CA . GLU A 1 180 ? -26.27610 18.14272 4.76009 1.000 20.20065 195 GLU A CA 1
ATOM 1339 C C . GLU A 1 180 ? -27.05116 18.71598 5.93642 1.000 24.34973 195 GLU A C 1
ATOM 1340 O O . GLU A 1 180 ? -28.27979 18.57406 5.99426 1.000 26.99751 195 GLU A O 1
ATOM 1344 N N . THR A 1 181 ? -26.35749 19.30371 6.89427 1.000 25.05593 196 THR A N 1
ATOM 1345 C CA . THR A 1 181 ? -26.98992 19.89486 8.05724 1.000 23.80522 196 THR A CA 1
ATOM 1346 C C . THR A 1 181 ? -27.20194 21.39376 7.89725 1.000 26.65984 196 THR A C 1
ATOM 1347 O O . THR A 1 181 ? -27.95550 21.99215 8.67464 1.000 28.70204 196 THR A O 1
ATOM 1349 N N . ASN A 1 182 ? -26.54822 22.01468 6.92850 1.000 24.90672 197 ASN A N 1
ATOM 1350 C CA . ASN A 1 182 ? -26.74051 23.43542 6.70487 1.000 25.80517 197 ASN A CA 1
ATOM 1351 C C . ASN A 1 182 ? -28.20128 23.68042 6.33197 1.000 31.42833 197 ASN A C 1
ATOM 1352 O O . ASN A 1 182 ? -28.72835 22.99256 5.44443 1.000 29.17411 197 ASN A O 1
ATOM 1356 N N . PRO A 1 183 ? -28.88882 24.62683 6.99030 1.000 30.79160 198 PRO A N 1
ATOM 1357 C CA . PRO A 1 183 ? -30.35746 24.66809 6.86958 1.000 28.22946 198 PRO A CA 1
ATOM 1358 C C . PRO A 1 183 ? -30.84325 25.01868 5.48515 1.000 25.14691 198 PRO A C 1
ATOM 1359 O O . PRO A 1 183 ? -31.80267 24.39915 5.00324 1.000 25.12337 198 PRO A O 1
ATOM 1363 N N . ALA A 1 184 ? -30.20068 25.97703 4.81495 1.000 25.06033 199 ALA A N 1
ATOM 1364 C CA . ALA A 1 184 ? -30.61253 26.29223 3.45126 1.000 24.63491 199 ALA A CA 1
ATOM 1365 C C . ALA A 1 184 ? -30.39894 25.09840 2.53064 1.000 33.13979 199 ALA A C 1
ATOM 1366 O O . ALA A 1 184 ? -31.27574 24.76042 1.72311 1.000 34.66723 199 ALA A O 1
ATOM 1368 N N . LYS A 1 185 ? -29.24652 24.43128 2.65153 1.000 31.84214 200 LYS A N 1
ATOM 1369 C CA . LYS A 1 185 ? -28.99777 23.25435 1.82669 1.000 28.52148 200 LYS A CA 1
ATOM 1370 C C . LYS A 1 185 ? -29.83959 22.07397 2.29162 1.000 25.95435 200 LYS A C 1
ATOM 1371 O O . LYS A 1 185 ? -30.32775 21.29519 1.46696 1.000 27.06545 200 LYS A O 1
ATOM 1377 N N . ARG A 1 186 ? -30.02160 21.92461 3.60619 1.000 25.50242 201 ARG A N 1
ATOM 1378 C CA . ARG A 1 186 ? -30.89691 20.87078 4.11756 1.000 29.05190 201 ARG A CA 1
ATOM 1379 C C . ARG A 1 186 ? -32.29036 20.98859 3.50285 1.000 32.81282 201 ARG A C 1
ATOM 1380 O O . ARG A 1 186 ? -32.81225 20.02389 2.92785 1.000 37.92584 201 ARG A O 1
ATOM 1383 N N . ASP A 1 187 ? -32.87594 22.19063 3.55179 1.000 29.99340 202 ASP A N 1
ATOM 1384 C CA . ASP A 1 187 ? -34.21299 22.39139 3.00224 1.000 30.63833 202 ASP A CA 1
ATOM 1385 C C . ASP A 1 187 ? -34.26003 22.06342 1.51703 1.000 36.02306 202 ASP A C 1
ATOM 1386 O O . ASP A 1 187 ? -35.22931 21.45619 1.04229 1.000 41.02511 202 ASP A O 1
ATOM 1390 N N . ARG A 1 188 ? -33.21560 22.43569 0.76645 1.000 33.54864 203 ARG A N 1
ATOM 1391 C CA . ARG A 1 188 ? -33.23468 22.19520 -0.67431 1.000 30.67887 203 ARG A CA 1
ATOM 1392 C C . ARG A 1 188 ? -33.09221 20.70899 -0.99655 1.000 34.04039 203 ARG A C 1
ATOM 1393 O O . ARG A 1 188 ? -33.72288 20.20719 -1.93743 1.000 33.31915 203 ARG A O 1
ATOM 1401 N N . ILE A 1 189 ? -32.27581 19.98236 -0.23274 1.000 33.10180 204 ILE A N 1
ATOM 1402 C CA . ILE A 1 189 ? -32.17706 18.54263 -0.45069 1.000 31.46108 204 ILE A CA 1
ATOM 1403 C C . ILE A 1 189 ? -33.52459 17.88429 -0.17395 1.000 33.65414 204 ILE A C 1
ATOM 1404 O O . ILE A 1 189 ? -33.95876 16.97788 -0.89626 1.000 26.76278 204 ILE A O 1
ATOM 1409 N N . TYR A 1 190 ? -34.22177 18.35812 0.85929 1.000 37.56810 205 TYR A N 1
ATOM 1410 C CA . TYR A 1 190 ? -35.52329 17.80173 1.20694 1.000 35.29804 205 TYR A CA 1
ATOM 1411 C C . TYR A 1 190 ? -36.54240 18.01538 0.08163 1.000 33.34970 205 TYR A C 1
ATOM 1412 O O . TYR A 1 190 ? -37.20739 17.06697 -0.36166 1.000 28.80907 205 TYR A O 1
ATOM 1421 N N . ASN A 1 191 ? -36.67532 19.26011 -0.39246 1.000 29.58666 206 ASN A N 1
ATOM 1422 C CA . ASN A 1 191 ? -37.64056 19.57152 -1.44827 1.000 29.33026 206 ASN A CA 1
ATOM 1423 C C . ASN A 1 191 ? -37.39513 18.73752 -2.70002 1.000 27.08691 206 ASN A C 1
ATOM 1424 O O . ASN A 1 191 ? -38.31461 18.09553 -3.22145 1.000 28.15411 206 ASN A O 1
ATOM 1429 N N . MET A 1 192 ? -36.15616 18.73069 -3.19848 1.000 27.04608 207 MET A N 1
ATOM 1430 C CA . MET A 1 192 ? -35.87544 18.01703 -4.44028 1.000 28.93364 207 MET A CA 1
ATOM 1431 C C . MET A 1 192 ? -36.20360 16.53567 -4.30944 1.000 30.99617 207 MET A C 1
ATOM 1432 O O . MET A 1 192 ? -36.82220 15.95199 -5.20868 1.000 36.72523 207 MET A O 1
ATOM 1436 N N . VAL A 1 193 ? -35.84251 15.92059 -3.17915 1.000 27.64612 208 VAL A N 1
ATOM 1437 C CA . VAL A 1 193 ? -36.14133 14.50553 -2.97265 1.000 31.83265 208 VAL A CA 1
ATOM 1438 C C . VAL A 1 193 ? -37.64350 14.28997 -2.81480 1.000 34.37246 208 VAL A C 1
ATOM 1439 O O . VAL A 1 193 ? -38.20215 13.31114 -3.32932 1.000 35.77729 208 VAL A O 1
ATOM 1443 N N . LYS A 1 194 ? -38.32083 15.19262 -2.09770 1.000 29.27971 209 LYS A N 1
ATOM 1444 C CA . LYS A 1 194 ? -39.77589 15.10900 -1.99193 1.000 34.16709 209 LYS A CA 1
ATOM 1445 C C . LYS A 1 194 ? -40.43522 15.21929 -3.36516 1.000 34.75958 209 LYS A C 1
ATOM 1446 O O . LYS A 1 194 ? -41.30182 14.41009 -3.72542 1.000 33.59219 209 LYS A O 1
ATOM 1452 N N . SER A 1 195 ? -40.01236 16.20641 -4.15776 1.000 36.66118 210 SER A N 1
ATOM 1453 C CA . SER A 1 195 ? -40.62154 16.43183 -5.46224 1.000 29.68758 210 SER A CA 1
ATOM 1454 C C . SER A 1 195 ? -40.25828 15.35105 -6.44798 1.000 35.38145 210 SER A C 1
ATOM 1455 O O . SER A 1 195 ? -41.05402 15.03013 -7.33416 1.000 43.67642 210 SER A O 1
ATOM 1458 N N . MET A 1 196 ? -39.06779 14.78447 -6.33130 1.000 36.23132 211 MET A N 1
ATOM 1459 C CA . MET A 1 196 ? -38.71351 13.74544 -7.27919 1.000 37.53120 211 MET A CA 1
ATOM 1460 C C . MET A 1 196 ? -39.41183 12.43823 -6.93273 1.000 36.27771 211 MET A C 1
ATOM 1461 O O . MET A 1 196 ? -39.81339 11.68314 -7.82707 1.000 34.09720 211 MET A O 1
ATOM 1466 N N . LYS A 1 197 ? -39.54960 12.14323 -5.63936 1.000 31.27229 212 LYS A N 1
ATOM 1467 C CA . LYS A 1 197 ? -40.29501 10.95369 -5.25361 1.000 35.87413 212 LYS A CA 1
ATOM 1468 C C . LYS A 1 197 ? -41.75867 11.08039 -5.64391 1.000 37.55328 212 LYS A C 1
ATOM 1469 O O . LYS A 1 197 ? -42.40062 10.07429 -5.97141 1.000 28.84080 212 LYS A O 1
ATOM 1475 N N . ALA A 1 198 ? -42.29382 12.31046 -5.60916 1.000 36.53705 213 ALA A N 1
ATOM 1476 C CA . ALA A 1 198 ? -43.68465 12.54501 -5.98809 1.000 35.85368 213 ALA A CA 1
ATOM 1477 C C . ALA A 1 198 ? -43.90429 12.28923 -7.47451 1.000 37.52241 213 ALA A C 1
ATOM 1478 O O . ALA A 1 198 ? -44.93211 11.72174 -7.86961 1.000 38.15218 213 ALA A O 1
ATOM 1480 N N . GLU A 1 199 ? -42.95123 12.68942 -8.31181 1.000 34.54346 214 GLU A N 1
ATOM 1481 C CA . GLU A 1 199 ? -42.99273 12.33842 -9.71972 1.000 37.26025 214 GLU A CA 1
ATOM 1482 C C . GLU A 1 199 ? -42.62752 10.87691 -9.95174 1.000 34.95927 214 GLU A C 1
ATOM 1483 O O . GLU A 1 199 ? -42.45175 10.46311 -11.10213 1.000 38.79292 214 GLU A O 1
ATOM 1485 N N . GLY A 1 200 ? -42.47586 10.09010 -8.88611 1.000 34.08260 215 GLY A N 1
ATOM 1486 C CA . GLY A 1 200 ? -42.25761 8.66600 -9.00784 1.000 29.99449 215 GLY A CA 1
ATOM 1487 C C . GLY A 1 200 ? -40.82103 8.21909 -9.15195 1.000 31.09547 215 GLY A C 1
ATOM 1488 O O . GLY A 1 200 ? -40.58692 7.00949 -9.22960 1.000 30.32906 215 GLY A O 1
ATOM 1489 N N . ILE A 1 201 ? -39.84985 9.13110 -9.19160 1.000 30.80332 216 ILE A N 1
ATOM 1490 C CA . ILE A 1 201 ? -38.48185 8.66326 -9.45851 1.000 31.65219 216 ILE A CA 1
ATOM 1491 C C . ILE A 1 201 ? -37.98791 7.85717 -8.26358 1.000 32.06452 216 ILE A C 1
ATOM 1492 O O . ILE A 1 201 ? -38.29586 8.20368 -7.10558 1.000 34.54315 216 ILE A O 1
ATOM 1496 N N . PRO A 1 202 ? -37.29033 6.77316 -8.48574 1.000 24.91207 217 PRO A N 1
ATOM 1497 C CA . PRO A 1 202 ? -36.98779 5.83024 -7.40715 1.000 24.09813 217 PRO A CA 1
ATOM 1498 C C . PRO A 1 202 ? -35.74836 6.21263 -6.59671 1.000 29.90390 217 PRO A C 1
ATOM 1499 O O . PRO A 1 202 ? -34.65846 5.65273 -6.73268 1.000 28.82046 217 PRO A O 1
ATOM 1503 N N . ILE A 1 203 ? -35.92027 7.19622 -5.71905 1.000 24.80389 218 ILE A N 1
ATOM 1504 C CA . ILE A 1 203 ? -34.87560 7.63205 -4.80542 1.000 22.29433 218 ILE A CA 1
ATOM 1505 C C . ILE A 1 203 ? -35.10548 6.89227 -3.49327 1.000 27.55431 218 ILE A C 1
ATOM 1506 O O . ILE A 1 203 ? -35.97333 7.27537 -2.70611 1.000 31.78652 218 ILE A O 1
ATOM 1511 N N . SER A 1 204 ? -34.32207 5.82776 -3.25203 1.000 21.35596 219 SER A N 1
ATOM 1512 C CA . SER A 1 204 ? -34.58593 4.95482 -2.11180 1.000 20.35656 219 SER A CA 1
ATOM 1513 C C . SER A 1 204 ? -34.23000 5.60917 -0.79200 1.000 21.34033 219 SER A C 1
ATOM 1514 O O . SER A 1 204 ? -34.81922 5.26424 0.23515 1.000 25.01456 219 SER A O 1
ATOM 1517 N N . GLY A 1 205 ? -33.25729 6.51537 -0.78566 1.000 24.15493 220 GLY A N 1
ATOM 1518 C CA . GLY A 1 205 ? -32.76795 7.05995 0.47021 1.000 25.19909 220 GLY A CA 1
ATOM 1519 C C . GLY A 1 205 ? -31.82671 8.22465 0.25612 1.000 23.11008 220 GLY A C 1
ATOM 1520 O O . GLY A 1 205 ? -31.38860 8.50436 -0.86325 1.000 26.76640 220 GLY A O 1
ATOM 1521 N N . ILE A 1 206 ? -31.52818 8.91379 1.35577 1.000 21.38939 221 ILE A N 1
ATOM 1522 C CA . ILE A 1 206 ? -30.70928 10.12201 1.33929 1.000 27.24533 221 ILE A CA 1
ATOM 1523 C C . ILE A 1 206 ? -29.35217 9.81389 1.96222 1.000 24.56698 221 ILE A C 1
ATOM 1524 O O . ILE A 1 206 ? -29.27153 9.16318 3.01216 1.000 25.30078 221 ILE A O 1
ATOM 1529 N N . GLY A 1 207 ? -28.28506 10.27639 1.30571 1.000 23.37401 222 GLY A N 1
ATOM 1530 C CA . GLY A 1 207 ? -26.93797 10.08837 1.80262 1.000 18.83650 222 GLY A CA 1
ATOM 1531 C C . GLY A 1 207 ? -26.36922 11.34297 2.43520 1.000 20.08891 222 GLY A C 1
ATOM 1532 O O . GLY A 1 207 ? -26.14722 12.33758 1.74748 1.000 23.09947 222 GLY A O 1
ATOM 1533 N N . MET A 1 208 ? -26.13696 11.31031 3.74348 1.000 20.61463 223 MET A N 1
ATOM 1534 C CA . MET A 1 208 ? -25.53268 12.41391 4.47115 1.000 17.03395 223 MET A CA 1
ATOM 1535 C C . MET A 1 208 ? -24.04290 12.12686 4.59372 1.000 22.49603 223 MET A C 1
ATOM 1536 O O . MET A 1 208 ? -23.64603 11.12610 5.19938 1.000 26.68254 223 MET A O 1
ATOM 1541 N N . GLN A 1 209 ? -23.21790 13.00105 4.03589 1.000 18.41477 224 GLN A N 1
ATOM 1542 C CA . GLN A 1 209 ? -21.81103 12.65353 3.91852 1.000 21.80949 224 GLN A CA 1
ATOM 1543 C C . GLN A 1 209 ? -21.09712 12.66485 5.26896 1.000 23.00558 224 GLN A C 1
ATOM 1544 O O . GLN A 1 209 ? -20.14810 11.90691 5.45594 1.000 22.47139 224 GLN A O 1
ATOM 1550 N N . GLY A 1 210 ? -21.52396 13.49896 6.21135 1.000 21.64010 225 GLY A N 1
ATOM 1551 C CA . GLY A 1 210 ? -20.88482 13.55205 7.51598 1.000 18.99262 225 GLY A CA 1
ATOM 1552 C C . GLY A 1 210 ? -19.43650 14.00351 7.54160 1.000 20.76182 225 GLY A C 1
ATOM 1553 O O . GLY A 1 210 ? -18.67898 13.57308 8.42241 1.000 20.31270 225 GLY A O 1
ATOM 1554 N N . HIS A 1 211 ? -19.02021 14.86384 6.61529 1.000 18.09304 226 HIS A N 1
ATOM 1555 C CA . HIS A 1 211 ? -17.69061 15.46838 6.71964 1.000 18.80998 226 HIS A CA 1
ATOM 1556 C C . HIS A 1 211 ? -17.79812 16.62672 7.69403 1.000 21.64907 226 HIS A C 1
ATOM 1557 O O . HIS A 1 211 ? -17.88466 17.79542 7.31827 1.000 26.59148 226 HIS A O 1
ATOM 1564 N N . TYR A 1 212 ? -17.80575 16.27286 8.97049 1.000 24.24734 227 TYR A N 1
ATOM 1565 C CA . TYR A 1 212 ? -18.09181 17.15551 10.08349 1.000 19.41952 227 TYR A CA 1
ATOM 1566 C C . TYR A 1 212 ? -16.79828 17.54980 10.77080 1.000 20.48449 227 TYR A C 1
ATOM 1567 O O . TYR A 1 212 ? -15.70413 17.10795 10.41677 1.000 22.69388 227 TYR A O 1
ATOM 1576 N N . ASN A 1 213 ? -16.92860 18.35799 11.80947 1.000 21.38805 228 ASN A N 1
ATOM 1577 C CA . ASN A 1 213 ? -15.78232 18.69303 12.62913 1.000 23.24504 228 ASN A CA 1
ATOM 1578 C C . ASN A 1 213 ? -16.20843 18.76293 14.08920 1.000 26.17897 228 ASN A C 1
ATOM 1579 O O . ASN A 1 213 ? -17.38176 18.59771 14.44174 1.000 26.30802 228 ASN A O 1
ATOM 1584 N N . VAL A 1 214 ? -15.22452 19.05359 14.93211 1.000 24.65877 229 VAL A N 1
ATOM 1585 C CA . VAL A 1 214 ? -15.35908 18.89582 16.37079 1.000 26.73151 229 VAL A CA 1
ATOM 1586 C C . VAL A 1 214 ? -16.37850 19.85971 16.97098 1.000 29.63305 229 VAL A C 1
ATOM 1587 O O . VAL A 1 214 ? -16.92105 19.60846 18.05277 1.000 34.99969 229 VAL A O 1
ATOM 1591 N N . LEU A 1 215 ? -16.64064 20.98665 16.31015 1.000 36.48466 230 LEU A N 1
ATOM 1592 C CA . LEU A 1 215 ? -17.72952 21.86425 16.72605 1.000 34.51374 230 LEU A CA 1
ATOM 1593 C C . LEU A 1 215 ? -18.88115 21.85602 15.74438 1.000 30.19632 230 LEU A C 1
ATOM 1594 O O . LEU A 1 215 ? -20.01607 22.10625 16.15279 1.000 27.11148 230 LEU A O 1
ATOM 1599 N N . SER A 1 216 ? -18.60890 21.54475 14.47271 1.000 34.65760 231 SER A N 1
ATOM 1600 C CA . SER A 1 216 ? -19.55655 21.37953 13.37624 1.000 34.56888 231 SER A CA 1
ATOM 1601 C C . SER A 1 216 ? -20.63876 20.42307 13.83647 1.000 35.23931 231 SER A C 1
ATOM 1602 O O . SER A 1 216 ? -20.48791 19.79161 14.88895 1.000 52.75848 231 SER A O 1
ATOM 1603 N N . PRO A 1 217 ? -21.60742 20.14166 13.00235 1.000 30.92793 232 PRO A N 1
ATOM 1604 C CA . PRO A 1 217 ? -23.01709 20.18075 13.42506 1.000 23.31289 232 PRO A CA 1
ATOM 1605 C C . PRO A 1 217 ? -23.25480 20.20019 14.92981 1.000 30.54816 232 PRO A C 1
ATOM 1606 O O . PRO A 1 217 ? -22.80937 19.32065 15.66721 1.000 26.45941 232 PRO A O 1
ATOM 1610 N N . THR A 1 218 ? -23.96966 21.21089 15.40483 1.000 28.50022 233 THR A N 1
ATOM 1611 C CA . THR A 1 218 ? -24.59390 21.09115 16.71262 1.000 31.18643 233 THR A CA 1
ATOM 1612 C C . THR A 1 218 ? -25.62432 19.96763 16.66881 1.000 28.90233 233 THR A C 1
ATOM 1613 O O . THR A 1 218 ? -26.26482 19.72665 15.64341 1.000 31.81032 233 THR A O 1
ATOM 1617 N N . GLU A 1 219 ? -25.79226 19.27112 17.78891 1.000 25.29855 234 GLU A N 1
ATOM 1618 C CA . GLU A 1 219 ? -26.74194 18.17179 17.77023 1.000 30.01796 234 GLU A CA 1
ATOM 1619 C C . GLU A 1 219 ? -28.15638 18.64731 17.48980 1.000 36.83750 234 GLU A C 1
ATOM 1620 O O . GLU A 1 219 ? -28.99100 17.84229 17.06025 1.000 35.28210 234 GLU A O 1
ATOM 1624 N N . ASP A 1 220 ? -28.43543 19.93769 17.68474 1.000 32.82028 235 ASP A N 1
ATOM 1625 C CA . ASP A 1 220 ? -29.69919 20.48846 17.21447 1.000 33.57939 235 ASP A CA 1
ATOM 1626 C C . ASP A 1 220 ? -29.78647 20.41588 15.69594 1.000 33.65545 235 ASP A C 1
ATOM 1627 O O . ASP A 1 220 ? -30.78758 19.94737 15.14418 1.000 39.51789 235 ASP A O 1
ATOM 1631 N N . GLU A 1 221 ? -28.72859 20.85269 15.00311 1.000 31.47602 236 GLU A N 1
ATOM 1632 C CA . GLU A 1 221 ? -28.71899 20.82131 13.54272 1.000 32.24624 236 GLU A CA 1
ATOM 1633 C C . GLU A 1 221 ? -28.72871 19.39188 13.02370 1.000 29.69021 236 GLU A C 1
ATOM 1634 O O . GLU A 1 221 ? -29.50117 19.05875 12.11868 1.000 31.98067 236 GLU A O 1
ATOM 1640 N N . PHE A 1 222 ? -27.86530 18.53575 13.58158 1.000 29.73122 237 PHE A N 1
ATOM 1641 C CA . PHE A 1 222 ? -27.85601 17.12293 13.21400 1.000 31.84764 237 PHE A CA 1
ATOM 1642 C C . PHE A 1 222 ? -29.26276 16.53818 13.30909 1.000 31.74304 237 PHE A C 1
ATOM 1643 O O . PHE A 1 222 ? -29.77905 15.95556 12.34648 1.000 26.80773 237 PHE A O 1
ATOM 1646 N N . ARG A 1 223 ? -29.91718 16.74206 14.45606 1.000 31.54540 238 ARG A N 1
ATOM 1647 C CA . ARG A 1 223 ? -31.23913 16.16913 14.68482 1.000 33.49290 238 ARG A CA 1
ATOM 1648 C C . ARG A 1 223 ? -32.28055 16.76612 13.73335 1.000 35.35787 238 ARG A C 1
ATOM 1649 O O . ARG A 1 223 ? -33.13949 16.03984 13.20823 1.000 28.42476 238 ARG A O 1
ATOM 1653 N N . LYS A 1 224 ? -32.20300 18.07838 13.47632 1.000 32.25839 239 LYS A N 1
ATOM 1654 C CA . LYS A 1 224 ? -33.12280 18.70666 12.53000 1.000 33.23632 239 LYS A CA 1
ATOM 1655 C C . LYS A 1 224 ? -33.00902 18.07632 11.14611 1.000 35.04483 239 LYS A C 1
ATOM 1656 O O . LYS A 1 224 ? -34.02295 17.75962 10.50578 1.000 39.99881 239 LYS A O 1
ATOM 1660 N N . ALA A 1 225 ? -31.77689 17.89738 10.66141 1.000 29.30754 240 ALA A N 1
ATOM 1661 C CA . ALA A 1 225 ? -31.57551 17.26835 9.36046 1.000 26.12060 240 ALA A CA 1
ATOM 1662 C C . ALA A 1 225 ? -32.14225 15.85230 9.34286 1.000 25.17319 240 ALA A C 1
ATOM 1663 O O . ALA A 1 225 ? -32.84889 15.46390 8.40769 1.000 25.03651 240 ALA A O 1
ATOM 1665 N N . LEU A 1 226 ? -31.86514 15.07643 10.39105 1.000 26.08534 241 LEU A N 1
ATOM 1666 C CA . LEU A 1 226 ? -32.27751 13.67919 10.41104 1.000 26.34121 241 LEU A CA 1
ATOM 1667 C C . LEU A 1 226 ? -33.78881 13.55302 10.43521 1.000 28.13716 241 LEU A C 1
ATOM 1668 O O . LEU A 1 226 ? -34.35820 12.77438 9.66859 1.000 32.45547 241 LEU A O 1
ATOM 1672 N N . GLU A 1 227 ? -34.46644 14.31235 11.30003 1.000 30.87820 242 GLU A N 1
ATOM 1673 C CA . GLU A 1 227 ? -35.92564 14.23669 11.31758 1.000 31.54126 242 GLU A CA 1
ATOM 1674 C C . GLU A 1 227 ? -36.50399 14.70124 9.98397 1.000 30.16979 242 GLU A C 1
ATOM 1675 O O . GLU A 1 227 ? -37.35828 14.02999 9.40092 1.000 28.24094 242 GLU A O 1
ATOM 1679 N N . LEU A 1 228 ? -36.02148 15.83245 9.46635 1.000 29.23892 243 LEU A N 1
ATOM 1680 C CA . LEU A 1 228 ? -36.51199 16.32606 8.18072 1.000 34.89266 243 LEU A CA 1
ATOM 1681 C C . LEU A 1 228 ? -36.36248 15.27232 7.07973 1.000 36.62382 243 LEU A C 1
ATOM 1682 O O . LEU A 1 228 ? -37.34018 14.89315 6.41991 1.000 30.86131 243 LEU A O 1
ATOM 1687 N N . TYR A 1 229 ? -35.12696 14.79082 6.87017 1.000 36.17162 244 TYR A N 1
ATOM 1688 C CA . TYR A 1 229 ? -34.85979 13.76686 5.86239 1.000 32.43343 244 TYR A CA 1
ATOM 1689 C C . TYR A 1 229 ? -35.67975 12.51132 6.10982 1.000 30.98210 244 TYR A C 1
ATOM 1690 O O . TYR A 1 229 ? -36.05527 11.81368 5.15773 1.000 29.61150 244 TYR A O 1
ATOM 1699 N N . SER A 1 230 ? -35.96032 12.22306 7.38598 1.000 32.54868 245 SER A N 1
ATOM 1700 C CA . SER A 1 230 ? -36.66361 11.01272 7.79266 1.000 26.31487 245 SER A CA 1
ATOM 1701 C C . SER A 1 230 ? -38.10574 10.99600 7.31260 1.000 29.36746 245 SER A C 1
ATOM 1702 O O . SER A 1 230 ? -38.66745 9.92034 7.08601 1.000 29.69173 245 SER A O 1
ATOM 1705 N N . GLN A 1 231 ? -38.72322 12.16435 7.15326 1.000 31.10607 246 GLN A N 1
ATOM 1706 C CA . GLN A 1 231 ? -40.11756 12.21999 6.73952 1.000 36.00352 246 GLN A CA 1
ATOM 1707 C C . GLN A 1 231 ? -40.28992 12.10029 5.22508 1.000 38.17106 246 GLN A C 1
ATOM 1708 O O . GLN A 1 231 ? -41.42946 12.15358 4.74774 1.000 43.65658 246 GLN A O 1
ATOM 1711 N N . VAL A 1 232 ? -39.20681 11.89532 4.47914 1.000 36.50545 247 VAL A N 1
ATOM 1712 C CA . VAL A 1 232 ? -39.29185 11.79610 3.02030 1.000 30.40461 247 VAL A CA 1
ATOM 1713 C C . VAL A 1 232 ? -38.62416 10.54999 2.44652 1.000 31.90947 247 VAL A C 1
ATOM 1714 O O . VAL A 1 232 ? -38.89211 10.19895 1.28339 1.000 32.84793 247 VAL A O 1
ATOM 1718 N N . VAL A 1 233 ? -37.77266 9.82554 3.17395 1.000 30.36370 248 VAL A N 1
ATOM 1719 C CA . VAL A 1 233 ? -37.20783 8.57381 2.68428 1.000 26.69804 248 VAL A CA 1
ATOM 1720 C C . VAL A 1 233 ? -37.23285 7.56965 3.82424 1.000 24.08855 248 VAL A C 1
ATOM 1721 O O . VAL A 1 233 ? -37.09390 7.93523 4.99436 1.000 26.19325 248 VAL A O 1
ATOM 1725 N N . ASP A 1 234 ? -37.34851 6.29056 3.47969 1.000 21.82928 249 ASP A N 1
ATOM 1726 C CA . ASP A 1 234 ? -37.31956 5.25111 4.50176 1.000 25.35793 249 ASP A CA 1
ATOM 1727 C C . ASP A 1 234 ? -35.91216 4.80597 4.87360 1.000 24.67125 249 ASP A C 1
ATOM 1728 O O . ASP A 1 234 ? -35.76244 4.02911 5.81569 1.000 32.51808 249 ASP A O 1
ATOM 1733 N N . ASN A 1 235 ? -34.88297 5.27124 4.17573 1.000 26.92076 250 ASN A N 1
ATOM 1734 C CA . ASN A 1 235 ? -33.51249 4.89408 4.48786 1.000 29.47570 250 ASN A CA 1
ATOM 1735 C C . ASN A 1 235 ? -32.62325 6.12287 4.50637 1.000 23.58235 250 ASN A C 1
ATOM 1736 O O . ASN A 1 235 ? -32.77664 7.02205 3.67855 1.000 25.10965 250 ASN A O 1
ATOM 1741 N N . ILE A 1 236 ? -31.70546 6.15927 5.46206 1.000 22.03906 251 ILE A N 1
ATOM 1742 C CA . ILE A 1 236 ? -30.66796 7.17711 5.50759 1.000 25.95326 251 ILE A CA 1
ATOM 1743 C C . ILE A 1 236 ? -29.34687 6.46586 5.72727 1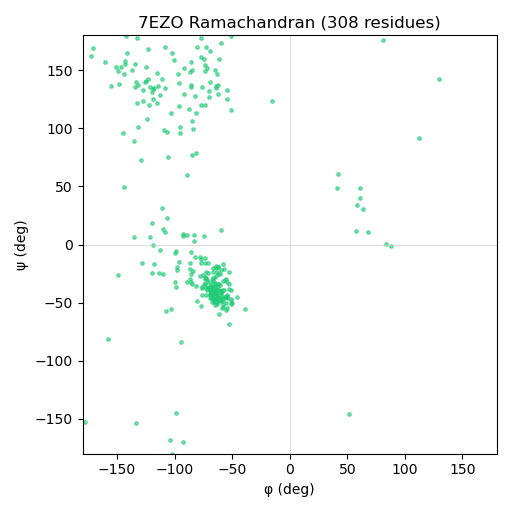.000 24.66441 251 ILE A C 1
ATOM 1744 O O . ILE A 1 236 ? -29.26810 5.51630 6.51580 1.000 23.71775 251 ILE A O 1
ATOM 1749 N N . HIS A 1 237 ? -28.31833 6.89701 5.00746 1.000 25.78294 252 HIS A N 1
ATOM 1750 C CA . HIS A 1 237 ? -26.96460 6.41662 5.24318 1.000 23.16115 252 HIS A CA 1
ATOM 1751 C C . HIS A 1 237 ? -26.11239 7.60615 5.61969 1.000 21.49528 252 HIS A C 1
ATOM 1752 O O . HIS A 1 237 ? -26.16621 8.64159 4.94869 1.000 28.14789 252 HIS A O 1
ATOM 1759 N N . ILE A 1 238 ? -25.35653 7.47764 6.70243 1.000 26.95545 253 ILE A N 1
ATOM 1760 C CA . ILE A 1 238 ? -24.24914 8.38899 6.96182 1.000 23.88017 253 ILE A CA 1
ATOM 1761 C C . ILE A 1 238 ? -23.06030 7.78576 6.24428 1.000 25.64297 253 ILE A C 1
ATOM 1762 O O . ILE A 1 238 ? -22.62489 6.66737 6.54781 1.000 21.43283 253 ILE A O 1
ATOM 1766 N N . THR A 1 239 ? -22.55999 8.50795 5.26342 1.000 16.72631 254 THR A N 1
ATOM 1767 C CA . THR A 1 239 ? -21.96446 7.84495 4.12889 1.000 23.23058 254 THR A CA 1
ATOM 1768 C C . THR A 1 239 ? -20.45524 8.06060 3.99590 1.000 22.56122 254 THR A C 1
ATOM 1769 O O . THR A 1 239 ? -19.77879 7.19418 3.43719 1.000 19.14195 254 THR A O 1
ATOM 1773 N N . GLU A 1 240 ? -19.90205 9.15188 4.54411 1.000 24.02875 255 GLU A N 1
ATOM 1774 C CA . GLU A 1 240 ? -18.46778 9.45729 4.47246 1.000 17.27829 255 GLU A CA 1
ATOM 1775 C C . GLU A 1 240 ? -17.99543 10.10886 5.77650 1.000 19.91302 255 GLU A C 1
ATOM 1776 O O . GLU A 1 240 ? -17.31482 11.13608 5.77707 1.000 17.68585 255 GLU A O 1
ATOM 1782 N N . LEU A 1 241 ? -18.34039 9.50175 6.91301 1.000 18.02433 256 LEU A N 1
ATOM 1783 C CA . LEU A 1 241 ? -18.19893 10.18141 8.19778 1.000 19.26114 256 LEU A CA 1
ATOM 1784 C C . LEU A 1 241 ? -16.73900 10.35956 8.61561 1.000 25.55030 256 LEU A C 1
ATOM 1785 O O . LEU A 1 241 ? -15.96020 9.39435 8.66517 1.000 20.07208 256 LEU A O 1
ATOM 1790 N N . ASP A 1 242 ? -16.38162 11.61223 8.92099 1.000 22.40823 257 ASP A N 1
ATOM 1791 C CA . ASP A 1 242 ? -15.16551 11.95491 9.64932 1.000 21.79408 257 ASP A CA 1
ATOM 1792 C C . ASP A 1 242 ? -15.41389 13.25741 10.41809 1.000 21.97255 257 ASP A C 1
ATOM 1793 O O . ASP A 1 242 ? -16.27560 14.05863 10.04982 1.000 19.26858 257 ASP A O 1
ATOM 1798 N N . VAL A 1 243 ? -14.70511 13.45583 11.52273 1.000 21.71384 258 VAL A N 1
ATOM 1799 C CA . VAL A 1 243 ? -14.82990 14.71142 12.26384 1.000 27.96416 258 VAL A CA 1
ATOM 1800 C C . VAL A 1 243 ? -13.41662 15.21111 12.55749 1.000 22.18218 258 VAL A C 1
ATOM 1801 O O . VAL A 1 243 ? -12.71757 14.68760 13.42723 1.000 22.08082 258 VAL A O 1
ATOM 1805 N N . ARG A 1 244 ? -12.97299 16.17844 11.76344 1.000 26.86969 259 ARG A N 1
ATOM 1806 C CA . ARG A 1 244 ? -11.65861 16.78253 11.90214 1.000 30.83258 259 ARG A CA 1
ATOM 1807 C C . ARG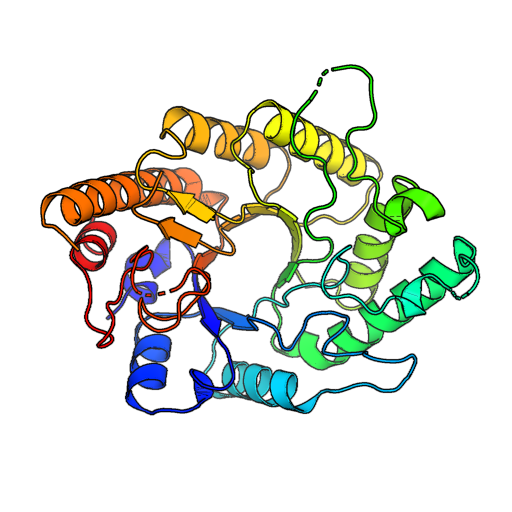 A 1 244 ? -11.61856 17.69430 13.12071 1.000 23.39839 259 ARG A C 1
ATOM 1808 O O . ARG A 1 244 ? -12.64168 18.21532 13.56085 1.000 28.00645 259 ARG A O 1
ATOM 1816 N N . ILE A 1 245 ? -10.42311 17.88014 13.67298 1.000 26.05577 260 ILE A N 1
ATOM 1817 C CA . ILE A 1 245 ? -10.27804 18.67075 14.89365 1.000 34.83769 260 ILE A CA 1
ATOM 1818 C C . ILE A 1 245 ? -10.05617 20.15103 14.59582 1.000 37.07407 260 ILE A C 1
ATOM 1819 O O . ILE A 1 245 ? -9.79418 20.93146 15.51650 1.000 39.24440 260 ILE A O 1
ATOM 1824 N N . ASN A 1 246 ? -10.18498 20.55849 13.33176 1.000 38.36608 261 ASN A N 1
ATOM 1825 C CA . ASN A 1 246 ? -9.75421 21.87822 12.88431 1.000 37.78102 261 ASN A CA 1
ATOM 1826 C C . ASN A 1 246 ? -10.90528 22.71591 12.34192 1.000 41.70636 261 ASN A C 1
ATOM 1827 O O . ASN A 1 246 ? -11.70073 22.23868 11.52803 1.000 48.83985 261 ASN A O 1
ATOM 1832 N N . THR A 1 247 ? -10.95650 23.97360 12.78085 1.000 47.07753 262 THR A N 1
ATOM 1833 C CA . THR A 1 247 ? -11.92993 24.98189 12.36362 1.000 43.78906 262 THR A CA 1
ATOM 1834 C C . THR A 1 247 ? -13.34466 24.51948 12.61943 1.000 40.70340 262 THR A C 1
ATOM 1835 O O . THR A 1 247 ? -14.28614 25.21160 12.23911 1.000 58.06430 262 THR A O 1
ATOM 1838 N N . LEU A 1 265 ? -2.93864 17.46029 17.99485 1.000 48.53996 280 LEU A N 1
ATOM 1839 C CA . LEU A 1 265 ? -2.56309 16.17989 18.61006 1.000 52.52777 280 LEU A CA 1
ATOM 1840 C C . LEU A 1 265 ? -2.91142 16.19249 20.10562 1.000 46.67462 280 LEU A C 1
ATOM 1841 O O . LEU A 1 265 ? -2.90753 15.15976 20.78288 1.000 38.24455 280 LEU A O 1
ATOM 1844 N N . THR A 1 266 ? -3.24683 17.38719 20.58628 1.000 41.42058 281 THR A N 1
ATOM 1845 C CA . THR A 1 266 ? -3.21265 17.71590 21.99656 1.000 43.36184 281 THR A CA 1
ATOM 1846 C C . THR A 1 266 ? -4.29186 16.97384 22.77041 1.000 42.68803 281 THR A C 1
ATOM 1847 O O . THR A 1 266 ? -5.23244 16.42753 22.18882 1.000 43.57534 281 THR A O 1
ATOM 1850 N N . PRO A 1 267 ? -4.19388 16.96460 24.10261 1.000 35.90191 282 PRO A N 1
ATOM 1851 C CA . PRO A 1 267 ? -5.26753 16.34706 24.89493 1.000 39.88324 282 PRO A CA 1
ATOM 1852 C C . PRO A 1 267 ? -6.58945 17.07972 24.78716 1.000 35.75449 282 PRO A C 1
ATOM 1853 O O . PRO A 1 267 ? -7.64709 16.45570 24.93030 1.000 41.53252 282 PRO A O 1
ATOM 1856 N N . GLU A 1 268 ? -6.56303 18.38701 24.54243 1.000 42.92400 283 GLU A N 1
ATOM 1857 C CA . GLU A 1 268 ? -7.80093 19.15138 24.41952 1.000 42.80011 283 GLU A CA 1
ATOM 1858 C C . GLU A 1 268 ? -8.55962 18.76184 23.15289 1.000 36.18263 283 GLU A C 1
ATOM 1859 O O . GLU A 1 268 ? -9.78101 18.55820 23.18113 1.000 33.60195 283 GLU A O 1
ATOM 1863 N N . ALA A 1 269 ? -7.84419 18.65457 22.03044 1.000 33.22105 284 ALA A N 1
ATOM 1864 C CA . ALA A 1 269 ? -8.47282 18.25487 20.77557 1.000 33.13113 284 ALA A CA 1
ATOM 1865 C C . ALA A 1 269 ? -9.15542 16.89969 20.91564 1.000 30.40082 284 ALA A C 1
ATOM 1866 O O . ALA A 1 269 ? -10.30453 16.72289 20.50043 1.000 22.55139 284 ALA A O 1
ATOM 1868 N N . ASP A 1 270 ? -8.45070 15.93232 21.50592 1.000 34.88085 285 ASP A N 1
ATOM 1869 C CA . ASP A 1 270 ? -9.00949 14.60517 21.73968 1.000 29.24190 285 ASP A CA 1
ATOM 1870 C C . ASP A 1 270 ? -10.31952 14.67164 22.50923 1.000 29.92281 285 ASP A C 1
ATOM 1871 O O . ASP A 1 270 ? -11.27857 13.96326 22.18173 1.000 31.72889 285 ASP A O 1
ATOM 1875 N N . ALA A 1 271 ? -10.37832 15.51274 23.54375 1.000 33.91794 286 ALA A N 1
ATOM 1876 C CA . ALA A 1 271 ? -11.60792 15.64352 24.32159 1.000 30.16365 286 ALA A CA 1
ATOM 1877 C C . ALA A 1 271 ? -12.72634 16.22152 23.47362 1.000 26.27254 286 ALA A C 1
ATOM 1878 O O . ALA A 1 271 ? -13.85711 15.73028 23.50902 1.000 31.81196 286 ALA A O 1
ATOM 1880 N N . ALA A 1 272 ? -12.42833 17.24998 22.68697 1.000 25.13877 287 ALA A N 1
ATOM 1881 C CA . ALA A 1 272 ? -13.45117 17.80285 21.80923 1.000 27.47125 287 ALA A CA 1
ATOM 1882 C C . ALA A 1 272 ? -13.95290 16.74758 20.83149 1.000 22.05806 287 ALA A C 1
ATOM 1883 O O . ALA A 1 272 ? -15.15883 16.65682 20.57856 1.000 25.02182 287 ALA A O 1
ATOM 1885 N N . GLN A 1 273 ? -13.04003 15.92975 20.29097 1.000 19.26127 288 GLN A N 1
ATOM 1886 C CA . GLN A 1 273 ? -13.41597 14.89117 19.33461 1.000 23.42995 288 GLN A CA 1
ATOM 1887 C C . GLN A 1 273 ? -14.25062 13.80304 19.99050 1.000 26.03245 288 GLN A C 1
ATOM 1888 O O . GLN A 1 273 ? -15.30513 13.41482 19.47092 1.000 25.89938 288 GLN A O 1
ATOM 1894 N N . VAL A 1 274 ? -13.78451 13.28828 21.12889 1.000 25.96706 289 VAL A N 1
ATOM 1895 C CA . VAL A 1 274 ? -14.56946 12.29577 21.8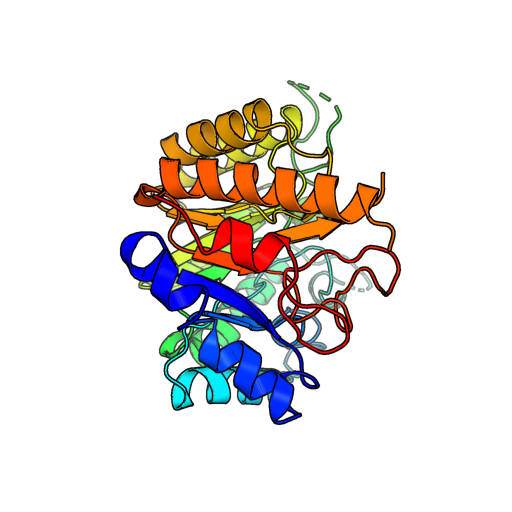5554 1.000 31.64731 289 VAL A CA 1
ATOM 1896 C C . VAL A 1 274 ? -15.97519 12.82359 22.09877 1.000 29.24352 289 VAL A C 1
ATOM 1897 O O . VAL A 1 274 ? -16.96326 12.08918 21.96904 1.000 28.71948 289 VAL A O 1
ATOM 1900 N N . ALA A 1 275 ? -16.09241 14.12058 22.39620 1.000 27.40104 290 ALA A N 1
ATOM 1901 C CA . ALA A 1 275 ? -17.40439 14.68001 22.71126 1.000 32.06460 290 ALA A CA 1
ATOM 1902 C C . ALA A 1 275 ? -18.31384 14.70794 21.48321 1.000 30.14740 290 ALA A C 1
ATOM 1903 O O . ALA A 1 275 ? -19.49412 14.34716 21.57414 1.000 29.37329 290 ALA A O 1
ATOM 1905 N N . GLN A 1 276 ? -17.78405 15.10689 20.32167 1.000 29.08123 291 GLN A N 1
ATOM 1906 C CA . GLN A 1 276 ? -18.61080 15.11730 19.11520 1.000 32.91533 291 GLN A CA 1
ATOM 1907 C C . GLN A 1 276 ? -19.05555 13.71544 18.72775 1.000 29.56838 291 GLN A C 1
ATOM 1908 O O . GLN A 1 276 ? -20.22537 13.49771 18.38692 1.000 29.38223 291 GLN A O 1
ATOM 1914 N N . TYR A 1 277 ? -18.13401 12.75521 18.76505 1.000 24.71702 292 TYR A N 1
ATOM 1915 C CA . TYR A 1 277 ? -18.48498 11.39623 18.37362 1.000 30.11504 292 TYR A CA 1
ATOM 1916 C C . TYR A 1 277 ? -19.54591 10.81938 19.29977 1.000 30.06069 292 TYR A C 1
ATOM 1917 O O . TYR A 1 277 ? -20.46911 10.12750 18.84477 1.000 33.34517 292 TYR A O 1
ATOM 1926 N N . ASP A 1 278 ? -19.44160 11.10932 20.60241 1.000 30.64118 293 ASP A N 1
ATOM 1927 C CA . ASP A 1 278 ? -20.46960 10.66709 21.53765 1.000 25.24939 293 ASP A CA 1
ATOM 1928 C C . ASP A 1 278 ? -21.82139 11.22951 21.14327 1.000 24.47263 293 ASP A C 1
ATOM 1929 O O . ASP A 1 278 ? -22.79286 10.49137 21.03509 1.000 29.77258 293 ASP A O 1
ATOM 1932 N N . MET A 1 279 ? -21.90683 12.52634 20.87797 1.000 30.74698 294 MET A N 1
ATOM 1933 C CA . MET A 1 279 ? -23.19423 13.07822 20.46678 1.000 30.94579 294 MET A CA 1
ATOM 1934 C C . MET A 1 279 ? -23.62929 12.49932 19.12319 1.000 29.20463 294 MET A C 1
ATOM 1935 O O . MET A 1 279 ? -24.74440 11.96161 18.99149 1.000 26.52919 294 MET A O 1
ATOM 1939 N N . LEU A 1 280 ? -22.73857 12.57849 18.12340 1.000 24.69930 295 LEU A N 1
ATOM 1940 C CA . LEU A 1 280 ? -23.07546 12.14506 16.76862 1.000 23.08642 295 LEU A CA 1
ATOM 1941 C C . LEU A 1 280 ? -23.67069 10.74484 16.78938 1.000 26.24386 295 LEU A C 1
ATOM 1942 O O . LEU A 1 280 ? -24.75645 10.51213 16.24884 1.000 23.97509 295 LEU A O 1
ATOM 1947 N N . PHE A 1 281 ? -23.01498 9.80880 17.48764 1.000 26.61505 296 PHE A N 1
ATOM 1948 C CA . PHE A 1 281 ? -23.52830 8.44105 17.51336 1.000 28.59704 296 PHE A CA 1
ATOM 1949 C C . PHE A 1 281 ? -24.74670 8.30368 18.43059 1.000 28.07401 296 PHE A C 1
ATOM 1950 O O . PHE A 1 281 ? -25.59007 7.42580 18.20500 1.000 30.66313 296 PHE A O 1
ATOM 1958 N N . ARG A 1 282 ? -24.86194 9.16439 19.44786 1.000 24.55755 297 ARG A N 1
ATOM 1959 C CA . ARG A 1 282 ? -26.06758 9.21046 20.27417 1.000 26.19061 297 ARG A CA 1
ATOM 1960 C C . ARG A 1 282 ? -27.30436 9.48148 19.42302 1.000 26.13439 297 ARG A C 1
ATOM 1961 O O . ARG A 1 282 ? -28.27155 8.71370 19.45287 1.000 32.65686 297 ARG A O 1
ATOM 1967 N N . VAL A 1 283 ? -27.27867 10.55580 18.62757 1.000 27.83727 298 VAL A N 1
ATOM 1968 C CA . VAL A 1 283 ? -28.41623 10.88041 17.76252 1.000 24.53193 298 VAL A CA 1
ATOM 1969 C C . VAL A 1 283 ? -28.64618 9.77327 16.73637 1.000 27.20809 298 VAL A C 1
ATOM 1970 O O . VAL A 1 283 ? -29.79100 9.40705 16.44056 1.000 30.25544 298 VAL A O 1
ATOM 1974 N N . MET A 1 284 ? -27.56813 9.21675 16.18008 1.000 26.96416 299 MET A N 1
ATOM 1975 C CA . MET A 1 284 ? -27.73312 8.21382 15.13314 1.000 29.73271 299 MET A CA 1
ATOM 1976 C C . MET A 1 284 ? -28.42794 6.97214 15.66848 1.000 28.21178 299 MET A C 1
ATOM 1977 O O . MET A 1 284 ? -29.32328 6.42785 15.01312 1.000 29.06129 299 MET A O 1
ATOM 1981 N N . ARG A 1 285 ? -28.03758 6.51872 16.86381 1.000 29.04925 300 ARG A N 1
ATOM 1982 C CA . ARG A 1 285 ? -28.77750 5.44827 17.53017 1.000 31.30660 300 ARG A CA 1
ATOM 1983 C C . ARG A 1 285 ? -30.23326 5.84316 17.75924 1.000 26.55862 300 ARG A C 1
ATOM 1984 O O . ARG A 1 285 ? -31.13865 5.01919 17.60632 1.000 28.75290 300 ARG A O 1
ATOM 1992 N N . ASP A 1 286 ? -30.47989 7.10232 18.11208 1.000 24.86366 301 ASP A N 1
ATOM 1993 C CA . ASP A 1 286 ? -31.85396 7.55328 18.27113 1.000 30.56530 301 ASP A CA 1
ATOM 1994 C C . ASP A 1 286 ? -32.65330 7.46802 16.97362 1.000 28.49965 301 ASP A C 1
ATOM 1995 O O . ASP A 1 286 ? -33.88082 7.35025 17.01976 1.000 29.06239 301 ASP A O 1
ATOM 1999 N N . TYR A 1 287 ? -32.00273 7.51953 15.81486 1.000 30.80292 302 TYR A N 1
ATOM 2000 C CA . TYR A 1 287 ? -32.71939 7.41641 14.55138 1.000 29.22041 302 TYR A CA 1
ATOM 2001 C C . TYR A 1 287 ? -32.40481 6.09604 13.85100 1.000 31.06754 302 TYR A C 1
ATOM 2002 O O . TYR A 1 287 ? -32.41743 6.02131 12.61847 1.000 33.47878 302 TYR A O 1
ATOM 2007 N N . LYS A 1 288 ? -32.13182 5.04230 14.63668 1.000 27.39821 303 LYS A N 1
ATOM 2008 C CA . LYS A 1 288 ? -31.72353 3.75723 14.07738 1.000 27.56912 303 LYS A CA 1
ATOM 2009 C C . LYS A 1 288 ? -32.79134 3.14192 13.19351 1.000 28.41773 303 LYS A C 1
ATOM 2010 O O . LYS A 1 288 ? -32.47396 2.28261 12.35622 1.000 35.51712 303 LYS A O 1
ATOM 2016 N N . HIS A 1 289 ? -34.03633 3.57629 13.33605 1.000 28.00717 304 HIS A N 1
ATOM 2017 C CA . HIS A 1 289 ? -35.05606 3.08201 12.43706 1.000 35.59606 304 HIS A CA 1
ATOM 2018 C C . HIS A 1 289 ? -35.01263 3.73502 11.05615 1.000 34.52928 304 HIS A C 1
ATOM 2019 O O . HIS A 1 289 ? -35.58270 3.16764 10.13087 1.000 39.28998 304 HIS A O 1
ATOM 2024 N N . VAL A 1 290 ? -34.33201 4.86003 10.84447 1.000 34.22278 305 VAL A N 1
ATOM 2025 C CA . VAL A 1 290 ? -34.07462 5.32025 9.48256 1.000 30.22753 305 VAL A CA 1
ATOM 2026 C C . VAL A 1 290 ? -32.66398 4.94658 9.01748 1.000 29.58517 305 VAL A C 1
ATOM 2027 O O . VAL A 1 290 ? -32.48674 4.52864 7.87329 1.000 30.43045 305 VAL A O 1
ATOM 2031 N N . ILE A 1 291 ? -31.66036 4.98893 9.89467 1.000 31.34934 306 ILE A N 1
ATOM 2032 C CA . ILE A 1 291 ? -30.26303 4.81168 9.47848 1.000 26.28497 306 ILE A CA 1
ATOM 2033 C C . ILE A 1 291 ? -29.93025 3.32332 9.32207 1.000 24.27391 306 ILE A C 1
ATOM 2034 O O . ILE A 1 291 ? -29.85748 2.58788 10.30850 1.000 25.36536 306 ILE A O 1
ATOM 2039 N N . SER A 1 292 ? -29.67550 2.89221 8.08220 1.000 24.60518 307 SER A N 1
ATOM 2040 C CA . SER A 1 292 ? -29.22714 1.53543 7.78763 1.000 22.73357 307 SER A CA 1
ATOM 2041 C C . SER A 1 292 ? -27.71613 1.36918 7.87405 1.000 23.10894 307 SER A C 1
ATOM 2042 O O . SER A 1 292 ? -27.23948 0.26504 8.16953 1.000 22.33982 307 SER A O 1
ATOM 2045 N N . ASN A 1 293 ? -26.95712 2.43271 7.60199 1.000 22.53742 308 ASN A N 1
ATOM 2046 C CA . ASN A 1 293 ? -25.51280 2.34736 7.42216 1.000 20.04039 308 ASN A CA 1
ATOM 2047 C C . ASN A 1 293 ? -24.84698 3.63561 7.90005 1.000 19.06180 308 ASN A C 1
ATOM 2048 O O . ASN A 1 293 ? -25.33953 4.74391 7.63639 1.000 18.94934 308 ASN A O 1
ATOM 2051 N N . VAL A 1 294 ? -23.71936 3.46300 8.59236 1.000 14.56473 309 VAL A N 1
ATOM 2052 C CA . VAL A 1 294 ? -22.80656 4.53076 8.99205 1.000 15.48054 309 VAL A CA 1
ATOM 2053 C C . VAL A 1 294 ? -21.42936 4.16295 8.44921 1.000 18.12846 309 VAL A C 1
ATOM 2054 O O . VAL A 1 294 ? -20.79288 3.23156 8.95803 1.000 22.67256 309 VAL A O 1
ATOM 2058 N N . THR A 1 295 ? -20.96622 4.87129 7.42149 1.000 18.15917 310 THR A N 1
ATOM 2059 C CA . THR A 1 295 ? -19.66196 4.59450 6.83201 1.000 18.94926 310 THR A CA 1
ATOM 2060 C C . THR A 1 295 ? -18.72444 5.77207 7.05041 1.000 20.22224 310 THR A C 1
ATOM 2061 O O . THR A 1 295 ? -19.12564 6.93162 6.89346 1.000 20.26482 310 THR A O 1
ATOM 2065 N N . PHE A 1 296 ? -17.47886 5.45509 7.41974 1.000 17.87928 311 PHE A N 1
ATOM 2066 C CA . PHE A 1 296 ? -16.41264 6.42928 7.59941 1.000 18.74815 311 PHE A CA 1
ATOM 2067 C C . PHE A 1 296 ? -15.62006 6.59958 6.31150 1.000 22.37461 311 PHE A C 1
ATOM 2068 O O . PHE A 1 296 ? -15.47676 5.66011 5.51939 1.000 19.49003 311 PHE A O 1
ATOM 2076 N N . TRP A 1 297 ? -15.03936 7.79080 6.13013 1.000 21.70241 312 TRP A N 1
ATOM 2077 C CA . TRP A 1 297 ? -14.51145 8.03299 4.79948 1.000 23.29283 312 TRP A CA 1
ATOM 2078 C C . TRP A 1 297 ? -13.10648 7.48495 4.53297 1.000 30.01378 312 TRP A C 1
ATOM 2079 O O . TRP A 1 297 ? -12.77344 7.27338 3.36102 1.000 41.22041 312 TRP A O 1
ATOM 2090 N N . ASN A 1 298 ? -12.25645 7.23796 5.51800 1.000 23.16839 313 ASN A N 1
ATOM 2091 C CA . ASN A 1 298 ? -11.09233 6.39213 5.20008 1.000 16.24736 313 ASN A CA 1
ATOM 2092 C C . ASN A 1 298 ? -10.93370 5.34255 6.30293 1.000 17.38836 313 ASN A C 1
ATOM 2093 O O . ASN A 1 298 ? -11.90260 4.93038 6.95089 1.000 16.22407 313 ASN A O 1
ATOM 2098 N N . GLY A 1 299 ? -9.71096 4.86716 6.50787 1.000 18.76236 314 GLY A N 1
ATOM 2099 C CA . GLY A 1 299 ? -9.50955 3.69356 7.33189 1.000 20.64468 314 GLY A CA 1
ATOM 2100 C C . GLY A 1 299 ? -8.99747 4.06311 8.70805 1.000 28.43504 314 GLY A C 1
ATOM 2101 O O . GLY A 1 299 ? -9.57897 3.70463 9.73954 1.000 25.07160 314 GLY A O 1
ATOM 2102 N N . TYR A 1 300 ? -7.88959 4.79168 8.72076 1.000 23.63140 315 TYR A N 1
ATOM 2103 C CA . TYR A 1 300 ? -7.19738 5.16369 9.94217 1.000 27.00609 315 TYR A CA 1
ATOM 2104 C C . TYR A 1 300 ? -6.71060 6.58614 9.75573 1.000 22.89948 315 TYR A C 1
ATOM 2105 O O . TYR A 1 300 ? -6.67206 7.10521 8.63323 1.000 22.47702 315 TYR A O 1
ATOM 2108 N N . ASP A 1 301 ? -6.32350 7.21370 10.86640 1.000 22.44783 316 ASP A N 1
ATOM 2109 C CA . ASP A 1 301 ? -5.84196 8.58574 10.78663 1.000 24.19730 316 ASP A CA 1
ATOM 2110 C C . ASP A 1 301 ? -4.73423 8.72545 9.75182 1.000 24.22889 316 ASP A C 1
ATOM 2111 O O . ASP A 1 301 ? -4.64020 9.74900 9.07211 1.000 20.98150 316 ASP A O 1
ATOM 2116 N N . GLY A 1 302 ? -3.90760 7.69682 9.59777 1.000 21.71523 317 GLY A N 1
ATOM 2117 C CA . GLY A 1 302 ? -2.80502 7.75847 8.67195 1.000 20.09798 317 GLY A CA 1
ATOM 2118 C C . GLY A 1 302 ? -3.18392 7.67077 7.20282 1.000 24.23639 317 GLY A C 1
ATOM 2119 O O . GLY A 1 302 ? -2.33764 7.99567 6.36472 1.000 29.37446 317 GLY A O 1
ATOM 2120 N N . ASP A 1 303 ? -4.40390 7.23854 6.85186 1.000 20.50442 318 ASP A N 1
ATOM 2121 C CA . ASP A 1 303 ? -4.80192 7.27643 5.44276 1.000 24.68697 318 ASP A CA 1
ATOM 2122 C C . ASP A 1 303 ? -6.04094 8.14844 5.18731 1.000 23.71174 318 ASP A C 1
ATOM 2123 O O . ASP A 1 303 ? -6.65240 8.05632 4.11720 1.000 18.58340 318 ASP A O 1
ATOM 2128 N N . SER A 1 304 ? -6.38008 9.03658 6.12368 1.000 21.93181 319 SER A N 1
ATOM 2129 C CA . SER A 1 304 ? -7.48019 9.98012 5.93515 1.000 28.43669 319 SER A CA 1
ATOM 2130 C C . SER A 1 304 ? -7.19323 10.95530 4.79540 1.000 30.21231 319 SER A C 1
ATOM 2131 O O . SER A 1 304 ? -6.09721 11.51315 4.70393 1.000 30.27029 319 SER A O 1
ATOM 2134 N N . TRP A 1 305 ? -8.20283 11.19063 3.94800 1.000 26.20919 320 TRP A N 1
ATOM 2135 C CA . TRP A 1 305 ? -8.03122 12.09600 2.81533 1.000 24.39450 320 TRP A CA 1
ATOM 2136 C C . TRP A 1 305 ? -7.68194 13.50733 3.25909 1.000 24.78713 320 TRP A C 1
ATOM 2137 O O . TRP A 1 305 ? -7.08670 14.26086 2.49524 1.000 28.53229 320 TRP A O 1
ATOM 2148 N N . LEU A 1 306 ? -8.05139 13.89783 4.47057 1.000 25.73314 321 LEU A N 1
ATOM 2149 C CA . LEU A 1 306 ? -7.68592 15.23924 4.91839 1.000 30.97177 321 LEU A CA 1
ATOM 2150 C C . LEU A 1 306 ? -6.20649 15.37062 5.26895 1.000 34.20281 321 LEU A C 1
ATOM 2151 O O . LEU A 1 306 ? -5.72499 16.49664 5.44396 1.000 39.38646 321 LEU A O 1
ATOM 2156 N N . ASP A 1 307 ? -5.47614 14.26716 5.36567 1.000 29.43777 322 ASP A N 1
ATOM 2157 C CA . ASP A 1 307 ? -4.09864 14.31891 5.83868 1.000 36.71819 322 ASP A CA 1
ATOM 2158 C C . ASP A 1 307 ? -4.10486 14.37718 7.36509 1.000 39.80221 322 ASP A C 1
ATOM 2159 O O . ASP A 1 307 ? -4.84534 15.16123 7.97332 1.000 42.27263 322 ASP A O 1
ATOM 2160 N N . GLN A 1 314 ? -0.40436 14.25941 9.11437 1.000 57.52013 329 GLN A N 1
ATOM 2161 C CA . GLN A 1 314 ? -1.54124 14.02947 9.99861 1.000 51.96381 329 GLN A CA 1
ATOM 2162 C C . GLN A 1 314 ? -1.79561 15.23502 10.90934 1.000 53.81900 329 GLN A C 1
ATOM 2163 O O . GLN A 1 314 ? -1.16451 15.37545 11.94759 1.000 60.42370 329 GLN A O 1
ATOM 2166 N N . ARG A 1 315 ? -2.73088 16.09226 10.49997 1.000 58.62957 330 ARG A N 1
ATOM 2167 C CA . ARG A 1 315 ? -3.09061 17.31571 11.20266 1.000 46.34142 330 ARG A CA 1
ATOM 2168 C C . ARG A 1 315 ? -4.54733 17.35927 11.65458 1.000 44.39218 330 ARG A C 1
ATOM 2169 O O . ARG A 1 315 ? -4.85489 18.06068 12.61945 1.000 43.29886 330 ARG A O 1
ATOM 2177 N N . ASN A 1 316 ? -5.44898 16.62100 11.00135 1.000 36.43121 331 ASN A N 1
ATOM 2178 C CA . ASN A 1 316 ? -6.86648 16.67106 11.33568 1.000 35.06505 331 ASN A CA 1
ATOM 2179 C C . ASN A 1 316 ? -7.34786 15.54472 12.24388 1.000 32.54652 331 ASN A C 1
ATOM 2180 O O . ASN A 1 316 ? -8.40159 15.70211 12.87505 1.000 31.14103 331 ASN A O 1
ATOM 2185 N N . TYR A 1 317 ? -6.62793 14.42390 12.29743 1.000 31.32199 332 TYR A N 1
ATOM 2186 C CA . TYR A 1 317 ? -6.90813 13.27855 13.16909 1.000 31.67956 332 TYR A CA 1
ATOM 2187 C C . TYR A 1 317 ? -8.40779 12.96297 13.22088 1.000 27.03536 332 TYR A C 1
ATOM 2188 O O . TYR A 1 317 ? -9.01245 13.00603 14.29410 1.000 26.49252 332 TYR A O 1
ATOM 2197 N N . PRO A 1 318 ? -9.02666 12.63119 12.08389 1.000 27.35306 333 PRO A N 1
ATOM 2198 C CA . PRO A 1 318 ? -10.49382 12.64773 12.01955 1.000 26.04055 333 PRO A CA 1
ATOM 2199 C C . PRO A 1 318 ? -11.20413 11.37439 12.46055 1.000 24.16128 333 PRO A C 1
ATOM 2200 O O . PRO A 1 318 ? -12.38838 11.43842 12.80253 1.000 26.17597 333 PRO A O 1
ATOM 2204 N N . LEU A 1 319 ? -10.52910 10.22377 12.47269 1.000 28.47460 334 LEU A N 1
ATOM 2205 C CA . LEU A 1 319 ? -11.21746 8.93888 12.53714 1.000 23.83614 334 LEU A CA 1
ATOM 2206 C C . LEU A 1 319 ? -11.13786 8.32483 13.94088 1.000 25.91441 334 LEU A C 1
ATOM 2207 O O . LEU A 1 319 ? -10.74585 8.98249 14.90668 1.000 26.42770 334 LEU A O 1
ATOM 2212 N N . LEU A 1 320 ? -11.52060 7.04571 14.06504 1.000 21.46133 335 LEU A N 1
ATOM 2213 C CA . LEU A 1 320 ? -11.51362 6.37066 15.35434 1.000 21.44016 335 LEU A CA 1
ATOM 2214 C C . LEU A 1 320 ? -10.28760 5.50204 15.57471 1.000 24.73061 335 LEU A C 1
ATOM 2215 O O . LEU A 1 320 ? -10.13802 4.94233 16.66683 1.000 24.49392 335 LEU A O 1
ATOM 2220 N N . PHE A 1 321 ? -9.43061 5.35806 14.56868 1.000 24.42675 336 PHE A N 1
ATOM 2221 C CA . PHE A 1 321 ? -8.19130 4.59952 14.67034 1.000 21.92019 336 PHE A CA 1
ATOM 2222 C C . PHE A 1 321 ? -7.04004 5.52553 14.31331 1.000 24.44079 336 PHE A C 1
ATOM 2223 O O . PHE A 1 321 ? -7.17062 6.38984 13.43221 1.000 26.81793 336 PHE A O 1
ATOM 2231 N N . ASP A 1 322 ? -5.92527 5.37818 15.01440 1.000 21.81025 337 ASP A N 1
ATOM 2232 C CA . ASP A 1 322 ? -4.89427 6.39793 14.91128 1.000 28.67712 337 ASP A CA 1
ATOM 2233 C C . ASP A 1 322 ? -3.89778 6.01325 13.82024 1.000 25.88613 337 ASP A C 1
ATOM 2234 O O . ASP A 1 322 ? -4.11196 5.06575 13.06051 1.000 23.22294 337 ASP A O 1
ATOM 2239 N N . GLU A 1 323 ? -2.78549 6.75021 13.75117 1.000 29.89903 338 GLU A N 1
ATOM 2240 C CA . GLU A 1 323 ? -1.77803 6.53197 12.71988 1.000 29.84331 338 GLU A CA 1
ATOM 2241 C C . GLU A 1 323 ? -1.18658 5.13333 12.76382 1.000 28.14437 338 GLU A C 1
ATOM 2242 O O . GLU A 1 323 ? -0.64372 4.67140 11.75588 1.000 22.60950 338 GLU A O 1
ATOM 2248 N N . ASN A 1 324 ? -1.26532 4.45274 13.90657 1.000 24.23860 339 ASN A N 1
ATOM 2249 C CA . ASN A 1 324 ? -0.75345 3.09591 14.02389 1.000 27.96400 339 ASN A CA 1
ATOM 2250 C C . ASN A 1 324 ? -1.86288 2.05416 14.07705 1.000 29.17304 339 ASN A C 1
ATOM 2251 O O . ASN A 1 324 ? -1.63760 0.94782 14.58396 1.000 33.15127 339 ASN A O 1
ATOM 2256 N N . LEU A 1 325 ? -3.04833 2.38579 13.55296 1.000 24.90300 340 LEU A N 1
ATOM 2257 C CA . LEU A 1 325 ? -4.25242 1.55313 13.54813 1.000 28.79735 340 LEU A CA 1
ATOM 2258 C C . LEU A 1 325 ? -4.84069 1.34569 14.94093 1.000 26.87857 340 LEU A C 1
ATOM 2259 O O . LEU A 1 325 ? -5.74400 0.51646 15.10168 1.000 26.97152 340 LEU A O 1
ATOM 2264 N N . LEU A 1 326 ? -4.34701 2.11216 16.00189 1.000 26.20467 341 LEU A N 1
ATOM 2265 C CA . LEU A 1 326 ? -4.86287 1.81065 17.33394 1.000 24.39407 341 LEU A CA 1
ATOM 2266 C C . LEU A 1 326 ? -6.15246 2.58361 17.61434 1.000 29.30068 341 LEU A C 1
ATOM 2267 O O . LEU A 1 326 ? -6.34086 3.70340 17.11731 1.000 27.59612 341 LEU A O 1
ATOM 2271 N N . PRO A 1 327 ? -7.06386 2.01057 18.39932 1.000 24.10330 342 PRO A N 1
ATOM 2272 C CA . PRO A 1 327 ? -8.30854 2.72201 18.71106 1.000 24.37006 342 PRO A CA 1
ATOM 2273 C C . PRO A 1 327 ? -8.04075 3.99473 19.49860 1.000 31.74454 342 PRO A C 1
ATOM 2274 O O . PRO A 1 327 ? -7.26059 4.01067 20.45726 1.000 30.15124 342 PRO A O 1
ATOM 2278 N N . LYS A 1 328 ? -8.70124 5.06684 19.07501 1.000 29.09749 343 LYS A N 1
ATOM 2279 C CA . LYS A 1 328 ? -8.65983 6.35066 19.75271 1.000 30.42107 343 LYS A CA 1
ATOM 2280 C C . LYS A 1 328 ? -9.60783 6.37397 20.94374 1.000 30.00633 343 LYS A C 1
ATOM 2281 O O . LYS A 1 328 ? -10.46940 5.50680 21.11580 1.000 31.13255 343 LYS A O 1
ATOM 2287 N N . SER A 1 329 ? -9.48145 7.43654 21.73504 1.000 29.60515 344 SER A N 1
ATOM 2288 C CA . SER A 1 329 ? -10.43028 7.67164 22.81054 1.000 27.83364 344 SER A CA 1
ATOM 2289 C C . SER A 1 329 ? -11.86548 7.68975 22.30387 1.000 28.55213 344 SER A C 1
ATOM 2290 O O . SER A 1 329 ? -12.78305 7.27764 23.02199 1.000 35.17809 344 SER A O 1
ATOM 2293 N N . SER A 1 330 ? -12.09011 8.14932 21.07352 1.000 27.56737 345 SER A N 1
ATOM 2294 C CA . SER A 1 330 ? -13.46724 8.23656 20.59752 1.000 32.90808 345 SER A CA 1
ATOM 2295 C C . SER A 1 330 ? -14.00663 6.86869 20.18242 1.000 28.15728 345 SER A C 1
ATOM 2296 O O . SER A 1 330 ? -15.21562 6.63381 20.27918 1.000 26.83916 345 SER A O 1
ATOM 2298 N N . PHE A 1 331 ? -13.13291 5.94753 19.76633 1.000 25.83621 346 PHE A N 1
ATOM 2299 C CA . PHE A 1 331 ? -13.55505 4.56255 19.54438 1.000 30.79778 346 PHE A CA 1
ATOM 2300 C C . PHE A 1 331 ? -14.22498 3.97306 20.78568 1.000 35.03869 346 PHE A C 1
ATOM 2301 O O . PHE A 1 331 ? -15.35367 3.47099 20.72087 1.000 32.98567 346 PHE A O 1
ATOM 2309 N N . SER A 1 332 ? -13.54102 4.01725 21.93141 1.000 31.32776 347 SER A N 1
ATOM 2310 C CA . SER A 1 332 ? -14.13116 3.43343 23.12731 1.000 27.89832 347 SER A CA 1
ATOM 2311 C C . SER A 1 332 ? -15.40617 4.16654 23.54719 1.000 30.95749 347 SER A C 1
ATOM 2312 O O . SER A 1 332 ? -16.35083 3.52577 24.01298 1.000 35.95045 347 SER A O 1
ATOM 2315 N N . SER A 1 333 ? -15.48189 5.48813 23.35007 1.000 26.91597 348 SER A N 1
ATOM 2316 C CA . SER A 1 333 ? -16.68715 6.22200 23.74490 1.000 31.60434 348 SER A CA 1
ATOM 2317 C C . SER A 1 333 ? -17.88562 5.84941 22.88285 1.000 34.24927 348 SER A C 1
ATOM 2318 O O . SER A 1 333 ? -19.00698 5.72453 23.39143 1.000 36.02307 348 SER A O 1
ATOM 2320 N N . TYR A 1 334 ? -17.68195 5.71300 21.57198 1.000 30.07770 349 TYR A N 1
ATOM 2321 C CA . TYR A 1 334 ? -18.77591 5.30236 20.70424 1.000 36.03112 349 TYR A CA 1
ATOM 2322 C C . TYR A 1 334 ? -19.11941 3.83143 20.88270 1.000 36.22746 349 TYR A C 1
ATOM 2323 O O . TYR A 1 334 ? -20.24782 3.42833 20.57787 1.000 29.59436 349 TYR A O 1
ATOM 2326 N N . TYR A 1 335 ? -18.17284 3.02460 21.36792 1.000 37.19891 350 TYR A N 1
ATOM 2327 C CA . TYR A 1 335 ? -18.38190 1.58294 21.45773 1.000 47.76475 350 TYR A CA 1
ATOM 2328 C C . TYR A 1 335 ? -19.08704 1.15950 22.73397 1.000 49.02958 350 TYR A C 1
ATOM 2329 O O . TYR A 1 335 ? -19.75279 0.12002 22.74389 1.000 61.15965 350 TYR A O 1
ATOM 2333 N N . LYS A 1 336 ? -18.97527 1.93659 23.79894 1.000 46.72354 351 LYS A N 1
ATOM 2334 C CA . LYS A 1 336 ? -19.57333 1.60298 25.08438 1.000 48.18039 351 LYS A CA 1
ATOM 2335 C C . LYS A 1 336 ? -20.73673 2.55750 25.33842 1.000 46.35637 351 LYS A C 1
ATOM 2336 O O . LYS A 1 336 ? -20.53133 3.68445 25.79956 1.000 56.76585 351 LYS A O 1
ATOM 2340 N N . VAL A 1 337 ? -21.95898 2.09611 25.04733 1.000 50.34802 352 VAL A N 1
ATOM 2341 C CA . VAL A 1 337 ? -23.19182 2.83369 25.30886 1.000 36.98338 352 VAL A CA 1
ATOM 2342 C C . VAL A 1 337 ? -24.20222 1.88463 25.94023 1.000 48.27276 352 VAL A C 1
ATOM 2343 O O . VAL A 1 337 ? -24.14921 0.66850 25.75225 1.000 45.68175 352 VAL A O 1
ATOM 2346 N N . LEU A 1 338 ? -25.13736 2.46346 26.68684 1.000 51.00607 353 LEU A N 1
ATOM 2347 C CA . LEU A 1 338 ? -26.19883 1.72157 27.37624 1.000 52.96492 353 LEU A CA 1
ATOM 2348 C C . LEU A 1 338 ? -25.65294 0.80203 28.46340 1.000 58.32636 353 LEU A C 1
ATOM 2349 O O . LEU A 1 338 ? -25.94201 0.98744 29.64756 1.000 51.79318 353 LEU A O 1
#

Secondary structure (P-SEA, 3-state):
ccccccccccbbbbbbbcccccccaaaaaaaaacccbbbcccccccccccccccccccaaaaaaaaaaaaabbbbccccccccccccccccccccccaaaaaaaaaaaaaaaaaacccccccccccccccccccccccccccccccccccaaaaaaaaaaaaaacccbbbbbcccccccaaaaaaaaaaaaaaaaacccccbbbbccccccccccaaaaaaaaaaaaacccbbbbcbbbbbcccccaaaaaaaaaaaaaaaaaaaaacccccccccccccccccccccccccccccccccccaaaaaaaccc

B-factor: mean 27.95, std 10.2, range [10.18, 96.82]

Nearest PDB structures (foldseek):
  7ezo-assembly1_A  TM=1.003E+00  e=3.542E-68  Bacillus sp. (in: firmicutes)
  5d4y-assembly1_A  TM=9.911E-01  e=3.656E-48  environmental samples
  8hkg-assembly1_A  TM=9.773E-01  e=9.292E-38  uncultured organism
  4l4o-assembly1_A  TM=9.478E-01  e=5.506E-36  Caldicellulosiruptor bescii DSM 6725
  4l4p-assembly1_A  TM=9.491E-01  e=8.330E-36  Caldicellulosiruptor bescii DSM 6725

Foldseek 3Di:
DAQQVLCVVFAFEEAEEFPVQLPDDVSVCLCLVYGQEYEHLQCQEACNQPVDVPPGHCVRVVSVLVVCVVSNHAYEREYLAELPSHHPNLQDVPGDAPVSNLVSSLVSLQVSCLVRVVRYQEYQQYEAQADDDDDDDDRGDPGSQCVRQNLVVVLSSQVSNCVNPVRHAYEHAYEPCLVVRNVVSVLVSLQVSVVVVRRHQAYEYQAAAALPPDDLVSVLVSLVSRVVRHQAYENHAHWYFLPCPDPVSLVSLLVVLLSNLVVSSVVSRHYHYYYHHHRECCPDPVHVHGRIDQAYNVRHGGPNRVSSSDDD

Sequence (312 aa):
NNLKDAYADYFTIGCAVNMANFNSSQQIALITSNFNSITAENDMKPQPTQPAEGKWNWENADKIANFARAHKIGLRGHCLVWHAQTGDWMFHGDLVSKEVLFERMRTHIHTIVNRYKDVVYAWDVVNEAMTDDAKAEIPYRQSLYYKIAGDEFIKKAFEYAHEADPKALLFYNDYNETNPAKRDRIYNMVKSMKAEGIPISGIGMQGHYNVLSPTEDEFRKALELYSQVVDNIHITELDVRINTLTPEADAAQVAQYDMLFRVMRDYKHVISNVTFWNGYDGDSWLDQRNYPLLFDENLLPKSSFSSYYKVL